Protein AF-A0A6J0H9T2-F1 (afdb_monomer_lite)

pLDDT: mean 87.53, std 18.27, range [29.52, 98.25]

Sequence (273 aa):
MREPTTSPKAWRNVDTSSTEEVRGLPDVVVPEEKSSETLRCVAERRQKRHGQAVTKMQQELDYIGKEMEASVSELQKFLQLKVVKSDEKSELLFEKIVSDTALEGFSFEGLEKLWNMIHQESLNRKKWIRTMDESLKKMERSRASKITNVLKKYTVKLEAISFFLAADIHKLINDEATNINQALLGNERATAKLLFNLMKSELEKEESHKLKWQERVKDWKLIQKNRVIQSFREFMASEEIQNPPAVKTEMENLIKEQTVLSERRLGVLQHVG

Secondary structure (DSSP, 8-state):
-------------------------------HHHHHHHHHHHHHHHHHHHHHHHHHHHHHHHHHHHHHHHHHHHHHHHHHHHHHHHHHHHHHHHHTTSSHHHHHT--HHHHHHHHHHHHHHHHHHHHHHHHHHHHHHHHHHHHHHHHHHHHHHHHHHHHTTTSS-HHHHHHHHHHHHHHHHHHHHHHHHHHHHHHHHHHHHHHHHHHHHHHHHHHHHHHHHHHHHHHHHHHHHHHHTSHHHHS-HHHHHHHHHHHHHHHHHHHHHHHHHHT--

Structure (mmCIF, N/CA/C/O backbone):
data_AF-A0A6J0H9T2-F1
#
_entry.id   AF-A0A6J0H9T2-F1
#
loop_
_atom_site.group_PDB
_atom_site.id
_atom_site.type_symbol
_atom_site.label_atom_id
_atom_site.label_alt_id
_atom_site.label_comp_id
_atom_site.label_asym_id
_atom_site.label_entity_id
_atom_site.label_seq_id
_atom_site.pdbx_PDB_ins_code
_atom_site.Cartn_x
_atom_site.Cartn_y
_atom_site.Cartn_z
_atom_site.occupancy
_atom_site.B_iso_or_equiv
_atom_site.auth_seq_id
_atom_site.auth_comp_id
_atom_site.auth_asym_id
_atom_site.auth_atom_id
_atom_site.pdbx_PDB_model_num
ATOM 1 N N . MET A 1 1 ? -9.197 -1.296 -61.268 1.00 42.34 1 MET A N 1
ATOM 2 C CA . MET A 1 1 ? -8.754 -0.868 -62.610 1.00 42.34 1 MET A CA 1
ATOM 3 C C . MET A 1 1 ? -8.785 0.650 -62.693 1.00 42.34 1 MET A C 1
ATOM 5 O O . MET A 1 1 ? -9.862 1.228 -62.717 1.00 42.34 1 MET A O 1
ATOM 9 N N . ARG A 1 2 ? -7.611 1.281 -62.687 1.00 38.62 2 ARG A N 1
ATOM 10 C CA . ARG A 1 2 ? -7.344 2.569 -63.336 1.00 38.62 2 ARG A CA 1
ATOM 11 C C . ARG A 1 2 ? -5.838 2.633 -63.558 1.00 38.62 2 ARG A C 1
ATOM 13 O O . ARG A 1 2 ? -5.067 2.494 -62.615 1.00 38.62 2 ARG A O 1
ATOM 20 N N . GLU A 1 3 ? -5.487 2.685 -64.829 1.00 39.22 3 GLU A N 1
ATOM 21 C CA . GLU A 1 3 ? -4.141 2.645 -65.385 1.00 39.22 3 GLU A CA 1
ATOM 22 C C . GLU A 1 3 ? -3.349 3.918 -65.043 1.00 39.22 3 GLU A C 1
ATOM 24 O O . GLU A 1 3 ? -3.951 4.987 -64.900 1.00 39.22 3 GLU A O 1
ATOM 29 N N . PRO A 1 4 ? -2.010 3.842 -64.953 1.00 41.91 4 PRO A N 1
ATOM 30 C CA . PRO A 1 4 ? -1.142 5.006 -64.983 1.00 41.91 4 PRO A CA 1
ATOM 31 C C . PRO A 1 4 ? -0.765 5.350 -66.431 1.00 41.91 4 PRO A C 1
ATOM 33 O O . PRO A 1 4 ? -0.164 4.554 -67.154 1.00 41.91 4 PRO A O 1
ATOM 36 N N . THR A 1 5 ? -1.101 6.569 -66.844 1.00 37.34 5 THR A N 1
ATOM 37 C CA . THR A 1 5 ? -0.757 7.141 -68.145 1.00 37.34 5 THR A CA 1
ATOM 38 C C . THR A 1 5 ? 0.754 7.328 -68.263 1.00 37.34 5 THR A C 1
ATOM 40 O O . THR A 1 5 ? 1.372 8.103 -67.536 1.00 37.34 5 THR A O 1
ATOM 43 N N . THR A 1 6 ? 1.345 6.601 -69.203 1.00 33.88 6 THR A N 1
ATOM 44 C CA . THR A 1 6 ? 2.699 6.809 -69.720 1.00 33.88 6 THR A CA 1
ATOM 45 C C . THR A 1 6 ? 2.667 7.843 -70.849 1.00 33.88 6 THR A C 1
ATOM 47 O O . THR A 1 6 ? 1.611 8.064 -71.443 1.00 33.88 6 THR A O 1
AT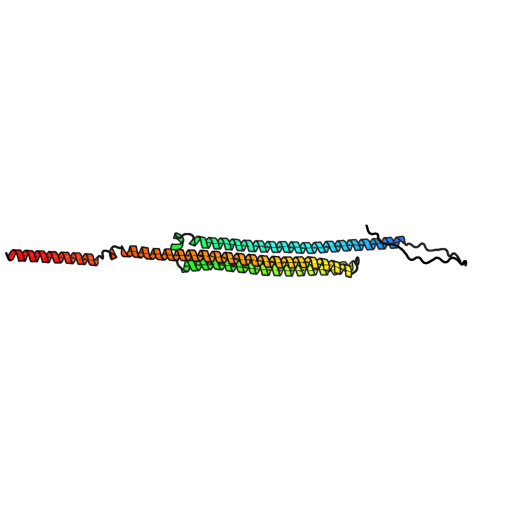OM 50 N N . SER A 1 7 ? 3.857 8.350 -71.205 1.00 36.25 7 SER A N 1
ATOM 51 C CA . SER A 1 7 ? 4.286 8.877 -72.523 1.00 36.25 7 SER A CA 1
ATOM 52 C C . SER A 1 7 ? 4.674 10.382 -72.560 1.00 36.25 7 SER A C 1
ATOM 54 O O . SER A 1 7 ? 4.395 11.118 -71.617 1.00 36.25 7 SER A O 1
ATOM 56 N N . PRO A 1 8 ? 5.449 10.837 -73.569 1.00 44.75 8 PRO A N 1
ATOM 57 C CA . PRO A 1 8 ? 6.921 10.823 -73.547 1.00 44.75 8 PRO A CA 1
ATOM 58 C C . PRO A 1 8 ? 7.517 12.166 -74.034 1.00 44.75 8 PRO A C 1
ATOM 60 O O . PRO A 1 8 ? 6.796 13.036 -74.518 1.00 44.75 8 PRO A O 1
ATOM 63 N N . LYS A 1 9 ? 8.845 12.344 -74.009 1.00 34.34 9 LYS A N 1
ATOM 64 C CA . LYS A 1 9 ? 9.481 13.361 -74.870 1.00 34.34 9 LYS A CA 1
ATOM 65 C C . LYS A 1 9 ? 10.835 12.900 -75.397 1.00 34.34 9 LYS A C 1
ATOM 67 O O . LYS A 1 9 ? 11.831 12.878 -74.687 1.00 34.34 9 LYS A O 1
ATOM 72 N N . ALA A 1 10 ? 10.805 12.545 -76.676 1.00 33.78 10 ALA A N 1
ATOM 73 C CA . ALA A 1 10 ? 11.938 12.336 -77.554 1.00 33.78 10 ALA A CA 1
ATOM 74 C C . ALA A 1 10 ? 12.293 13.650 -78.267 1.00 33.78 10 ALA A C 1
ATOM 76 O O . ALA A 1 10 ? 11.396 14.340 -78.747 1.00 33.78 10 ALA A O 1
ATOM 77 N N . TRP A 1 11 ? 13.587 13.942 -78.390 1.00 32.66 11 TRP A N 1
ATOM 78 C CA . TRP A 1 11 ? 14.176 14.797 -79.430 1.00 32.66 11 TRP A CA 1
ATOM 79 C C . TRP A 1 11 ? 15.497 14.116 -79.809 1.00 32.66 11 TRP A C 1
ATOM 81 O O . TRP A 1 11 ? 16.369 13.967 -78.965 1.00 32.66 11 TRP A O 1
ATOM 91 N N . ARG A 1 12 ? 15.508 13.356 -80.907 1.00 29.56 12 ARG A N 1
ATOM 92 C CA . ARG A 1 12 ? 15.805 13.765 -82.294 1.00 29.56 12 ARG A CA 1
ATOM 93 C C . ARG A 1 12 ? 17.310 13.682 -82.570 1.00 29.56 12 ARG A C 1
ATOM 95 O O . ARG A 1 12 ? 18.069 14.577 -82.225 1.00 29.56 12 ARG A O 1
ATOM 102 N N . ASN A 1 13 ? 17.667 12.599 -83.254 1.00 29.52 13 ASN A N 1
ATOM 103 C CA . ASN A 1 13 ? 18.914 12.425 -83.985 1.00 29.52 13 ASN A CA 1
ATOM 104 C C . ASN A 1 13 ? 18.981 13.429 -85.148 1.00 29.52 13 ASN A C 1
ATOM 106 O O . ASN A 1 13 ? 17.976 13.640 -85.835 1.00 29.52 13 ASN A O 1
ATOM 110 N N . VAL A 1 14 ? 20.163 13.994 -85.385 1.00 34.75 14 VAL A N 1
ATOM 111 C CA . VAL A 1 14 ? 20.579 14.539 -86.682 1.00 34.75 14 VAL A CA 1
ATOM 112 C C . VAL A 1 14 ? 21.935 13.923 -86.997 1.00 34.75 14 VAL A C 1
ATOM 114 O O . VAL A 1 14 ? 22.826 13.899 -86.151 1.00 34.75 14 VAL A O 1
ATOM 117 N N . ASP A 1 15 ? 22.010 13.375 -88.202 1.00 32.12 15 ASP A N 1
ATOM 118 C CA . ASP A 1 15 ? 23.088 12.566 -88.746 1.00 32.12 15 ASP A CA 1
ATOM 119 C C . ASP A 1 15 ? 24.252 13.403 -89.303 1.00 32.12 15 ASP A C 1
ATOM 121 O O . ASP A 1 15 ? 24.057 14.464 -89.894 1.00 32.12 15 ASP A O 1
ATOM 125 N N . THR A 1 16 ? 25.444 12.825 -89.139 1.00 35.34 16 THR A N 1
ATOM 126 C CA . THR A 1 16 ? 26.631 12.821 -90.017 1.00 35.34 16 THR A CA 1
ATOM 127 C C . THR A 1 16 ? 27.137 14.114 -90.676 1.00 35.34 16 THR A C 1
ATOM 129 O O . THR A 1 16 ? 26.593 14.582 -91.674 1.00 35.34 16 THR A O 1
ATOM 132 N N . SER A 1 17 ? 28.362 14.506 -90.308 1.00 31.58 17 SER A N 1
ATOM 133 C CA . SER A 1 17 ? 29.396 14.799 -91.310 1.00 31.58 17 SER A CA 1
ATOM 134 C C . SER A 1 17 ? 30.759 14.297 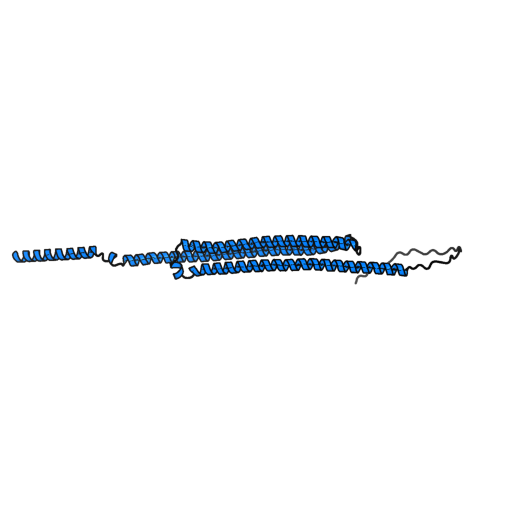-90.837 1.00 31.58 17 SER A C 1
ATOM 136 O O . SER A 1 17 ? 31.228 14.653 -89.758 1.00 31.58 17 SER A O 1
ATOM 138 N N . SER A 1 18 ? 31.355 13.451 -91.664 1.00 39.47 18 SER A N 1
ATOM 139 C CA . SER A 1 18 ? 32.644 12.791 -91.513 1.00 39.47 18 SER A CA 1
ATOM 140 C C . SER A 1 18 ? 33.821 13.767 -91.516 1.00 39.47 18 SER A C 1
ATOM 142 O O . SER A 1 18 ? 33.965 14.532 -92.464 1.00 39.47 18 SER A O 1
ATOM 144 N N . THR A 1 19 ? 34.722 13.626 -90.546 1.00 39.69 19 THR A N 1
ATOM 145 C CA . THR A 1 19 ? 36.154 13.921 -90.705 1.00 39.69 19 THR A CA 1
ATOM 146 C C . THR A 1 19 ? 36.948 12.933 -89.856 1.00 39.69 19 THR A C 1
ATOM 148 O O . THR A 1 19 ? 36.769 12.851 -88.643 1.00 39.69 19 THR A O 1
ATOM 151 N N . GLU A 1 20 ? 37.769 12.139 -90.540 1.00 42.50 20 GLU A N 1
ATOM 152 C CA . GLU A 1 20 ? 38.876 11.352 -90.000 1.00 42.50 20 GLU A CA 1
ATOM 153 C C . GLU A 1 20 ? 39.725 12.161 -89.018 1.00 42.50 20 GLU A C 1
ATOM 155 O O . GLU A 1 20 ? 40.211 13.222 -89.385 1.00 42.50 20 GLU A O 1
ATOM 160 N N . GLU A 1 21 ? 39.995 11.612 -87.830 1.00 41.12 21 GLU A N 1
ATOM 161 C CA . GLU A 1 21 ? 41.253 11.871 -87.125 1.00 41.12 21 GLU A CA 1
ATOM 162 C C . GLU A 1 21 ? 41.554 10.759 -86.096 1.00 41.12 21 GLU A C 1
ATOM 164 O O . GLU A 1 21 ? 40.916 10.617 -85.059 1.00 41.12 21 GLU A O 1
ATOM 169 N N . VAL A 1 22 ? 42.532 9.930 -86.475 1.00 42.06 22 VAL A N 1
ATOM 170 C CA . VAL A 1 22 ? 43.544 9.251 -85.647 1.00 42.06 22 VAL A CA 1
ATOM 171 C C . VAL A 1 22 ? 43.064 8.399 -84.457 1.00 42.06 22 VAL A C 1
ATOM 173 O O . VAL A 1 22 ? 42.832 8.863 -83.343 1.00 42.06 22 VAL A O 1
ATOM 176 N N . ARG A 1 23 ? 43.091 7.073 -84.665 1.00 48.91 23 ARG A N 1
ATOM 177 C CA . ARG A 1 23 ? 43.138 6.072 -83.588 1.00 48.91 23 ARG A CA 1
ATOM 178 C C . ARG A 1 23 ? 44.424 6.231 -82.770 1.00 48.91 23 ARG A C 1
ATOM 180 O O . ARG A 1 23 ? 45.482 5.766 -83.187 1.00 48.91 23 ARG A O 1
ATOM 187 N N . GLY A 1 24 ? 44.307 6.801 -81.577 1.00 50.19 24 GLY A N 1
ATOM 188 C CA . GLY A 1 24 ? 45.194 6.472 -80.464 1.00 50.19 24 GLY A CA 1
ATOM 189 C C . GLY A 1 24 ? 44.747 5.151 -79.833 1.00 50.19 24 GLY A C 1
ATOM 190 O O . GLY A 1 24 ? 43.572 4.982 -79.513 1.00 50.19 24 GLY A O 1
ATOM 191 N N . LEU A 1 25 ? 45.667 4.197 -79.694 1.00 53.59 25 LEU A N 1
ATOM 192 C CA . LEU A 1 25 ? 45.472 2.985 -78.892 1.00 53.59 25 LEU A CA 1
ATOM 193 C C . LEU A 1 25 ? 45.113 3.367 -77.442 1.00 53.59 25 LEU A C 1
ATOM 195 O O . LEU A 1 25 ? 45.796 4.222 -76.877 1.00 53.59 25 LEU A O 1
ATOM 199 N N . PRO A 1 26 ? 44.116 2.735 -76.796 1.00 46.34 26 PRO A N 1
ATOM 200 C CA . PRO A 1 26 ? 43.971 2.838 -75.353 1.00 46.34 26 PRO A CA 1
ATOM 201 C C . PRO A 1 26 ? 45.031 1.946 -74.697 1.00 46.34 26 PRO A C 1
ATOM 203 O O . PRO A 1 26 ? 44.815 0.756 -74.478 1.00 46.34 26 PRO A O 1
ATOM 206 N N . ASP A 1 27 ? 46.194 2.521 -74.409 1.00 49.19 27 ASP A N 1
ATOM 207 C CA . ASP A 1 27 ? 47.204 1.922 -73.538 1.00 49.19 27 ASP A CA 1
ATOM 208 C C . ASP A 1 27 ? 47.017 2.468 -72.119 1.00 49.19 27 ASP A C 1
ATOM 210 O O . ASP A 1 27 ? 47.638 3.452 -71.740 1.00 49.19 27 ASP A O 1
ATOM 214 N N . VAL A 1 28 ? 46.046 1.901 -71.397 1.00 51.47 28 VAL A N 1
ATOM 215 C CA . VAL A 1 28 ? 46.048 1.663 -69.942 1.00 51.47 28 VAL A CA 1
ATOM 216 C C . VAL A 1 28 ? 44.818 0.807 -69.639 1.00 51.47 28 VAL A C 1
ATOM 218 O O . VAL A 1 28 ? 43.671 1.238 -69.754 1.00 51.47 28 VAL A O 1
ATOM 221 N N . VAL A 1 29 ? 45.074 -0.430 -69.221 1.00 52.34 29 VAL A N 1
ATOM 222 C CA . VAL A 1 29 ? 44.090 -1.303 -68.580 1.00 52.34 29 VAL A CA 1
ATOM 223 C C . VAL A 1 29 ? 43.653 -0.633 -67.276 1.00 52.34 29 VAL A C 1
ATOM 225 O O . VAL A 1 29 ? 44.411 -0.585 -66.309 1.00 52.34 29 VAL A O 1
ATOM 228 N N . VAL A 1 30 ? 42.435 -0.095 -67.253 1.00 52.66 30 VAL A N 1
ATOM 229 C CA . VAL A 1 30 ? 41.789 0.420 -66.041 1.00 52.66 30 VAL A CA 1
ATOM 230 C C . VAL A 1 30 ? 41.506 -0.762 -65.102 1.00 52.66 30 VAL A C 1
ATOM 232 O O . VAL A 1 30 ? 40.767 -1.669 -65.486 1.00 52.66 30 VAL A O 1
ATOM 235 N N . PRO A 1 31 ? 42.029 -0.800 -63.861 1.00 50.91 31 PRO A N 1
ATOM 236 C CA . PRO A 1 31 ? 41.626 -1.804 -62.884 1.00 50.91 31 PRO A CA 1
ATOM 237 C C . PRO A 1 31 ? 40.341 -1.348 -62.170 1.00 50.91 31 PRO A C 1
ATOM 239 O O . PRO A 1 31 ? 40.353 -1.061 -60.975 1.00 50.91 31 PRO A O 1
ATOM 242 N N . GLU A 1 32 ? 39.225 -1.251 -62.894 1.00 53.72 32 GLU A N 1
ATOM 243 C CA . GLU A 1 32 ? 37.941 -0.767 -62.350 1.00 53.72 32 GLU A CA 1
ATOM 244 C C . GLU A 1 32 ? 37.274 -1.786 -61.402 1.00 53.72 32 GLU A C 1
ATOM 246 O O . GLU A 1 32 ? 36.598 -1.416 -60.443 1.00 53.72 32 GLU A O 1
ATOM 251 N N . GLU A 1 33 ? 37.536 -3.085 -61.579 1.00 56.53 33 GLU A N 1
ATOM 252 C CA . GLU A 1 33 ? 36.957 -4.133 -60.722 1.00 56.53 33 GLU A CA 1
ATOM 253 C C . GLU A 1 33 ? 37.541 -4.149 -59.299 1.00 56.53 33 GLU A C 1
ATOM 255 O O . GLU A 1 33 ? 36.824 -4.409 -58.331 1.00 56.53 33 GLU A O 1
ATOM 260 N N . LYS A 1 34 ? 38.830 -3.824 -59.125 1.00 58.34 34 LYS A N 1
ATOM 261 C CA . LYS A 1 34 ? 39.487 -3.866 -57.802 1.00 58.34 34 LYS A CA 1
ATOM 262 C C . LYS A 1 34 ? 39.057 -2.707 -56.894 1.00 58.34 34 LYS A C 1
ATOM 264 O O . LYS A 1 34 ? 38.996 -2.875 -55.674 1.00 58.34 34 LYS A O 1
ATOM 269 N N . SER A 1 35 ? 38.748 -1.537 -57.457 1.00 61.34 35 SER A N 1
ATOM 270 C CA . SER A 1 35 ? 38.229 -0.391 -56.695 1.00 61.34 35 SER A CA 1
ATOM 271 C C . SER A 1 35 ? 36.769 -0.609 -56.277 1.00 61.34 35 SER A C 1
ATOM 273 O O . SER A 1 35 ? 36.414 -0.344 -55.131 1.00 61.34 35 SER A O 1
ATOM 275 N N . SER A 1 36 ? 35.946 -1.188 -57.154 1.00 72.06 36 SER A N 1
ATOM 276 C CA . SER A 1 36 ? 34.563 -1.570 -56.840 1.00 72.06 36 SER A CA 1
ATOM 277 C C . SER A 1 36 ? 34.488 -2.630 -55.728 1.00 72.06 36 SER A C 1
ATOM 279 O O . SER A 1 36 ? 33.752 -2.465 -54.751 1.00 72.06 36 SER A O 1
ATOM 281 N N . GLU A 1 37 ? 35.328 -3.669 -55.795 1.00 76.88 37 GLU A N 1
ATOM 282 C CA . GLU A 1 37 ? 35.375 -4.736 -54.784 1.00 76.88 37 GLU A CA 1
ATOM 283 C C . GLU A 1 37 ? 35.825 -4.228 -53.403 1.00 76.88 37 GLU A C 1
ATOM 285 O O . GLU A 1 37 ? 35.267 -4.594 -52.365 1.00 76.88 37 GLU A O 1
ATOM 290 N N . THR A 1 38 ? 36.815 -3.333 -53.372 1.00 79.06 38 THR A N 1
ATOM 291 C CA . THR A 1 38 ? 37.307 -2.736 -52.121 1.00 79.06 38 THR A CA 1
ATOM 292 C C . THR A 1 38 ? 36.293 -1.775 -51.501 1.00 79.06 38 THR A C 1
ATOM 294 O O . THR A 1 38 ? 36.098 -1.814 -50.282 1.00 79.06 38 THR A O 1
ATOM 297 N N . LEU A 1 39 ? 35.590 -0.970 -52.307 1.00 80.94 39 LEU A N 1
ATOM 298 C CA . LEU A 1 39 ? 34.495 -0.111 -51.840 1.00 80.94 39 LEU A CA 1
ATOM 299 C C . LEU A 1 39 ? 33.333 -0.931 -51.268 1.00 80.94 39 LEU A C 1
ATOM 301 O O . LEU A 1 39 ? 32.836 -0.607 -50.184 1.00 80.94 39 LEU A O 1
ATOM 305 N N . ARG A 1 40 ? 32.959 -2.031 -51.932 1.00 83.38 40 ARG A N 1
ATOM 306 C CA . ARG A 1 40 ? 31.947 -2.975 -51.440 1.00 83.38 40 ARG A CA 1
ATOM 307 C C . ARG A 1 40 ? 32.346 -3.567 -50.088 1.00 83.38 40 ARG A C 1
ATOM 309 O O . ARG A 1 40 ? 31.594 -3.462 -49.120 1.00 83.38 40 ARG A O 1
ATOM 316 N N . CYS A 1 41 ? 33.574 -4.071 -49.980 1.00 85.19 41 CYS A N 1
ATOM 317 C CA . CYS A 1 41 ? 34.129 -4.598 -48.733 1.00 85.19 41 CYS A CA 1
ATOM 318 C C . CYS A 1 41 ? 34.128 -3.563 -47.587 1.00 85.19 41 CYS A C 1
ATOM 320 O O . CYS A 1 41 ? 33.887 -3.908 -46.426 1.00 85.19 41 CYS A O 1
ATOM 322 N N . VAL A 1 42 ? 34.403 -2.283 -47.869 1.00 85.81 42 VAL A N 1
ATOM 323 C CA . VAL A 1 42 ? 34.353 -1.208 -46.860 1.00 85.81 42 VAL A CA 1
ATOM 324 C C . VAL A 1 42 ? 32.915 -0.924 -46.421 1.00 85.81 42 VAL A C 1
ATOM 326 O O . VAL A 1 42 ? 32.672 -0.785 -45.217 1.00 85.81 42 VAL A O 1
ATOM 329 N N . ALA A 1 43 ? 31.964 -0.875 -47.357 1.00 88.00 43 ALA A N 1
ATOM 330 C CA . ALA A 1 43 ? 30.548 -0.672 -47.061 1.00 88.00 43 ALA A CA 1
ATOM 331 C C . ALA A 1 43 ? 29.983 -1.801 -46.180 1.00 88.00 43 ALA A C 1
ATOM 333 O O . ALA A 1 43 ? 29.378 -1.525 -45.143 1.00 88.00 43 ALA A O 1
ATOM 334 N N . GLU A 1 44 ? 30.280 -3.059 -46.509 1.00 92.06 44 GLU A N 1
ATOM 335 C CA . GLU A 1 44 ? 29.870 -4.233 -45.726 1.00 92.06 44 GLU A CA 1
ATOM 336 C C . GLU A 1 44 ? 30.447 -4.215 -44.303 1.00 92.06 44 GLU A C 1
ATOM 338 O O . GLU A 1 44 ? 29.747 -4.478 -43.319 1.00 92.06 44 GLU A O 1
ATOM 343 N N . ARG A 1 45 ? 31.726 -3.842 -44.150 1.00 91.69 45 ARG A N 1
ATOM 344 C CA . ARG A 1 45 ? 32.351 -3.696 -42.825 1.00 91.69 45 ARG A CA 1
ATOM 345 C C . ARG A 1 45 ? 31.676 -2.603 -41.996 1.00 91.69 45 ARG A C 1
ATOM 347 O O . ARG A 1 45 ? 31.468 -2.803 -40.796 1.00 91.69 45 ARG A O 1
ATOM 354 N N . ARG A 1 46 ? 31.333 -1.458 -42.602 1.00 92.44 46 ARG A N 1
ATOM 355 C CA . ARG A 1 46 ? 30.610 -0.366 -41.924 1.00 92.44 46 ARG A CA 1
ATOM 356 C C . ARG A 1 46 ? 29.199 -0.794 -41.530 1.00 92.44 46 ARG A C 1
ATOM 358 O O . ARG A 1 46 ? 28.825 -0.588 -40.379 1.00 92.44 46 ARG A O 1
ATOM 365 N N . GLN A 1 47 ? 28.477 -1.470 -42.420 1.00 94.31 47 GLN A N 1
ATOM 366 C CA . GLN A 1 47 ? 27.152 -2.026 -42.144 1.00 94.31 47 GLN A CA 1
ATOM 367 C C . GLN A 1 47 ? 27.184 -2.997 -40.960 1.00 94.31 47 GLN A C 1
ATOM 369 O O . GLN A 1 47 ? 26.406 -2.863 -40.016 1.00 94.31 47 GLN A O 1
ATOM 374 N N . LYS A 1 48 ? 28.132 -3.943 -40.958 1.00 95.31 48 LYS A N 1
ATOM 375 C CA . LYS A 1 48 ? 28.298 -4.910 -39.865 1.00 95.31 48 LYS A CA 1
ATOM 376 C C . LYS A 1 48 ? 28.602 -4.217 -38.538 1.00 95.31 48 LYS A C 1
ATOM 378 O O . LYS A 1 48 ? 27.996 -4.547 -37.521 1.00 95.31 48 LYS A O 1
ATOM 383 N N . ARG A 1 49 ? 29.516 -3.239 -38.535 1.00 95.75 49 ARG A N 1
ATOM 384 C CA . ARG A 1 49 ? 29.840 -2.447 -37.335 1.00 95.75 49 ARG A CA 1
ATOM 385 C C . ARG A 1 49 ? 28.637 -1.654 -36.833 1.00 95.75 49 ARG A C 1
ATOM 387 O O . ARG A 1 49 ? 28.431 -1.598 -35.623 1.00 95.75 49 ARG A O 1
ATOM 394 N N . HIS A 1 50 ? 27.860 -1.067 -37.742 1.00 96.44 50 HIS A N 1
ATOM 395 C CA . HIS A 1 50 ? 26.635 -0.344 -37.417 1.00 96.44 50 HIS A CA 1
ATOM 396 C C . HIS A 1 50 ? 25.618 -1.276 -36.752 1.00 96.44 50 HIS A C 1
ATOM 398 O O . HIS A 1 50 ? 25.196 -1.011 -35.630 1.00 96.44 50 HIS A O 1
ATOM 404 N N . GLY A 1 51 ? 25.305 -2.413 -37.383 1.00 96.00 51 GLY A N 1
ATOM 405 C CA . GLY A 1 51 ? 24.399 -3.417 -36.819 1.00 96.00 51 GLY A CA 1
ATOM 406 C C . GLY A 1 51 ? 24.843 -3.882 -35.430 1.00 96.00 51 GLY A C 1
ATOM 407 O O . GLY A 1 51 ? 24.059 -3.858 -34.489 1.00 96.00 51 GLY A O 1
ATOM 408 N N . GLN A 1 52 ? 26.132 -4.187 -35.257 1.00 97.19 52 GLN A N 1
ATOM 409 C CA . GLN A 1 52 ? 26.689 -4.552 -33.952 1.00 97.19 52 GLN A CA 1
ATOM 410 C C . GLN A 1 52 ? 26.568 -3.437 -32.904 1.00 97.19 52 GLN A C 1
ATOM 412 O O . GLN A 1 52 ? 26.363 -3.728 -31.726 1.00 97.19 52 GLN A O 1
ATOM 417 N N . ALA A 1 53 ? 26.737 -2.170 -33.290 1.00 97.38 53 ALA A N 1
ATOM 418 C CA . ALA A 1 53 ? 26.588 -1.044 -32.374 1.00 97.3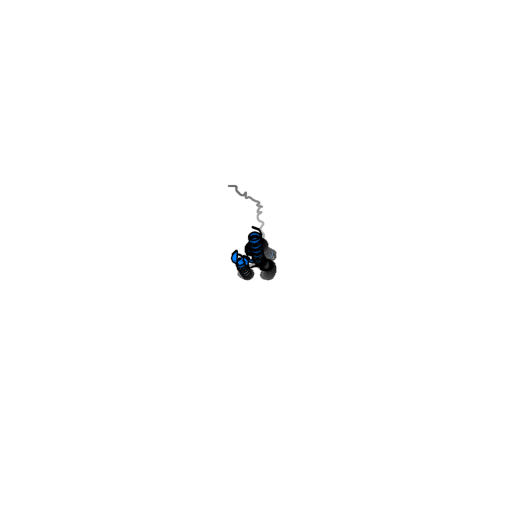8 53 ALA A CA 1
ATOM 419 C C . ALA A 1 53 ? 25.128 -0.873 -31.932 1.00 97.38 53 ALA A C 1
ATOM 421 O O . ALA A 1 53 ? 24.897 -0.710 -30.737 1.00 97.38 53 ALA A O 1
ATOM 422 N N . VAL A 1 54 ? 24.168 -0.998 -32.853 1.00 96.69 54 VAL A N 1
ATOM 423 C CA . VAL A 1 54 ? 22.730 -0.966 -32.540 1.00 96.69 54 VAL A CA 1
ATOM 424 C C . VAL A 1 54 ? 22.342 -2.124 -31.618 1.00 96.69 54 VAL A C 1
ATOM 426 O O . VAL A 1 54 ? 21.713 -1.896 -30.591 1.00 96.69 54 VAL A O 1
ATOM 429 N N . THR A 1 55 ? 22.785 -3.354 -31.901 1.00 97.75 55 THR A N 1
ATOM 430 C CA . THR A 1 55 ? 22.508 -4.502 -31.020 1.00 97.75 55 THR A CA 1
ATOM 431 C C . THR A 1 55 ? 23.055 -4.282 -29.609 1.00 97.75 55 THR A C 1
ATOM 433 O O . THR A 1 55 ? 22.374 -4.580 -28.633 1.00 97.75 55 THR A O 1
ATOM 436 N N . LYS A 1 56 ? 24.266 -3.729 -29.477 1.00 98.12 56 LYS A N 1
ATOM 437 C CA . LYS A 1 56 ? 24.849 -3.429 -28.161 1.00 98.12 56 LYS A CA 1
ATOM 438 C C . LYS A 1 56 ? 24.108 -2.310 -27.427 1.00 98.12 56 LYS A C 1
ATOM 440 O O . LYS A 1 56 ? 23.975 -2.387 -26.211 1.00 98.12 56 LYS A O 1
ATOM 445 N N . MET A 1 57 ? 23.617 -1.298 -28.147 1.00 97.75 57 MET A N 1
ATOM 446 C CA . MET A 1 57 ? 22.754 -0.263 -27.573 1.00 97.75 57 MET A CA 1
ATOM 447 C C . MET A 1 57 ? 21.498 -0.892 -26.973 1.00 97.75 57 MET A C 1
ATOM 449 O O . MET A 1 57 ? 21.217 -0.665 -25.800 1.00 97.75 57 MET A O 1
ATOM 453 N N . GLN A 1 58 ? 20.807 -1.737 -27.744 1.00 97.50 58 GLN A N 1
ATOM 454 C CA . GLN A 1 58 ? 19.601 -2.416 -27.276 1.00 97.50 58 GLN A CA 1
ATOM 455 C C . GLN A 1 58 ? 19.881 -3.283 -26.045 1.00 97.50 58 GLN A C 1
ATOM 457 O O . GLN A 1 58 ? 19.156 -3.205 -25.065 1.00 97.50 58 GLN A O 1
ATOM 462 N N . GLN A 1 59 ? 20.982 -4.037 -26.043 1.00 98.06 59 GLN A N 1
ATOM 463 C CA . GLN A 1 59 ? 21.381 -4.850 -24.889 1.00 98.06 59 GLN A CA 1
ATOM 464 C C . GLN A 1 59 ? 21.621 -4.017 -23.620 1.00 98.06 59 GLN A C 1
ATOM 466 O O . GLN A 1 59 ? 21.244 -4.444 -22.529 1.00 98.06 59 GLN A O 1
ATOM 471 N N . GLU A 1 60 ? 22.248 -2.841 -23.738 1.00 98.25 60 GLU A N 1
ATOM 472 C CA . GLU A 1 60 ? 22.441 -1.934 -22.598 1.00 98.25 60 GLU A CA 1
ATOM 473 C C . GLU A 1 60 ? 21.104 -1.358 -22.099 1.00 98.25 60 GLU A C 1
ATOM 475 O O . GLU A 1 60 ? 20.899 -1.263 -20.888 1.00 98.25 60 GLU A O 1
ATOM 480 N N . LEU A 1 61 ? 20.174 -1.025 -23.001 1.00 97.44 61 LEU A N 1
ATOM 481 C CA . LEU A 1 61 ? 18.824 -0.573 -22.639 1.00 97.44 61 LEU A CA 1
ATOM 482 C C . LEU A 1 61 ? 18.014 -1.684 -21.953 1.00 97.44 61 LEU A C 1
ATOM 484 O O . LEU A 1 61 ? 17.416 -1.446 -20.903 1.00 97.44 61 LEU A O 1
ATOM 488 N N . ASP A 1 62 ? 18.059 -2.906 -22.483 1.00 97.12 62 ASP A N 1
ATOM 489 C CA . ASP A 1 62 ? 17.394 -4.077 -21.907 1.00 97.12 62 ASP A CA 1
ATOM 490 C C . ASP A 1 62 ? 17.936 -4.392 -20.506 1.00 97.12 62 ASP A C 1
ATOM 492 O O . ASP A 1 62 ? 17.181 -4.749 -19.600 1.00 97.12 62 ASP A O 1
ATOM 496 N N . TYR A 1 63 ? 19.249 -4.240 -20.303 1.00 98.06 63 TYR A N 1
ATOM 497 C CA . TYR A 1 63 ? 19.869 -4.404 -18.991 1.00 98.06 63 TYR A CA 1
ATOM 498 C C . TYR A 1 63 ? 19.340 -3.378 -17.981 1.00 98.06 63 TYR A C 1
ATOM 500 O O . TYR A 1 63 ? 18.972 -3.756 -16.869 1.00 98.06 63 TYR A O 1
ATOM 508 N N . ILE A 1 64 ? 19.234 -2.102 -18.374 1.00 97.25 64 ILE A N 1
ATOM 509 C CA . ILE A 1 64 ? 18.632 -1.053 -17.533 1.00 97.25 64 ILE A CA 1
ATOM 510 C C . ILE A 1 64 ? 17.174 -1.402 -17.195 1.00 97.25 64 ILE A C 1
ATOM 512 O O . ILE A 1 64 ? 16.747 -1.210 -16.056 1.00 97.25 64 ILE A O 1
ATOM 516 N N . GLY A 1 65 ? 16.416 -1.926 -18.164 1.00 95.50 65 GLY A N 1
ATOM 517 C CA . GLY A 1 65 ? 15.045 -2.396 -17.953 1.00 95.50 65 GLY A CA 1
ATOM 518 C C . GLY A 1 65 ? 14.962 -3.480 -16.875 1.00 95.50 65 GLY A C 1
ATOM 519 O O . GLY A 1 65 ? 14.237 -3.319 -15.896 1.00 95.50 65 GLY A O 1
ATOM 520 N N . LYS A 1 66 ? 15.777 -4.533 -16.995 1.00 96.62 66 LYS A N 1
ATOM 521 C CA . LYS A 1 66 ? 15.822 -5.645 -16.028 1.00 96.62 66 LYS A CA 1
ATOM 522 C C . LYS A 1 66 ? 16.260 -5.205 -14.631 1.00 96.62 66 LYS A C 1
ATOM 524 O O . LYS A 1 66 ? 15.690 -5.651 -13.638 1.00 96.62 66 LYS A O 1
ATOM 529 N N . GLU A 1 67 ? 17.257 -4.324 -14.542 1.00 96.25 67 GLU A N 1
ATOM 530 C CA . GLU A 1 67 ? 17.700 -3.742 -13.268 1.00 96.25 67 GLU A CA 1
ATOM 531 C C . GLU A 1 67 ? 16.554 -2.970 -12.589 1.00 96.25 67 GLU A C 1
ATOM 533 O O . GLU A 1 67 ? 16.323 -3.112 -11.383 1.00 96.25 67 GLU A O 1
ATOM 538 N N . MET A 1 68 ? 15.796 -2.187 -13.366 1.00 94.00 68 MET A N 1
ATOM 539 C CA . MET A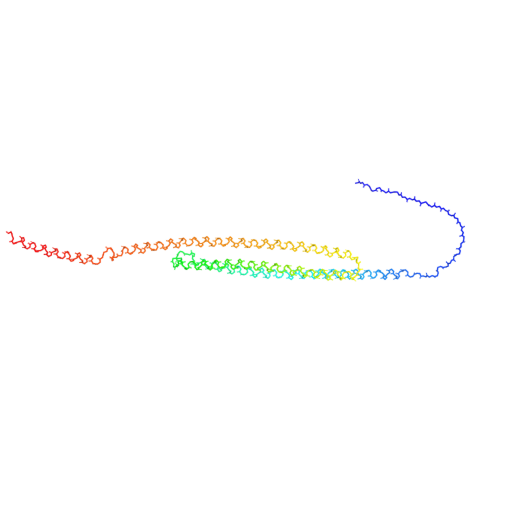 1 68 ? 14.640 -1.450 -12.860 1.00 94.00 68 MET A CA 1
ATOM 540 C C . MET A 1 68 ? 13.539 -2.394 -12.367 1.00 94.00 68 MET A C 1
ATOM 542 O O . MET A 1 68 ? 13.033 -2.211 -11.262 1.00 94.00 68 MET A O 1
ATOM 546 N N . GLU A 1 69 ? 13.179 -3.410 -13.151 1.00 94.94 69 GLU A N 1
ATOM 547 C CA . GLU A 1 69 ? 12.153 -4.394 -12.783 1.00 94.94 69 GLU A CA 1
ATOM 548 C C . GLU A 1 69 ? 12.501 -5.129 -11.485 1.00 94.94 69 GLU A C 1
ATOM 550 O O . GLU A 1 69 ? 11.641 -5.287 -10.612 1.00 94.94 69 GLU A O 1
ATOM 555 N N . ALA A 1 70 ? 13.766 -5.523 -11.318 1.00 96.38 70 ALA A N 1
ATOM 556 C CA . ALA A 1 70 ? 14.251 -6.133 -10.085 1.00 96.38 70 ALA A CA 1
ATOM 557 C C . ALA A 1 70 ? 14.102 -5.179 -8.886 1.00 96.38 70 ALA A C 1
ATOM 559 O O . ALA A 1 70 ? 13.549 -5.570 -7.856 1.00 96.38 70 ALA A O 1
ATOM 560 N N . SER A 1 71 ? 14.510 -3.917 -9.049 1.00 94.44 71 SER A N 1
ATOM 561 C CA . SER A 1 71 ? 14.432 -2.890 -7.997 1.00 94.44 71 SER A CA 1
ATOM 562 C C . SER A 1 71 ? 12.984 -2.589 -7.583 1.00 94.44 71 SER A C 1
ATOM 564 O O . SER A 1 71 ? 12.662 -2.512 -6.396 1.00 94.44 71 SER A O 1
ATOM 566 N N . VAL A 1 72 ? 12.077 -2.462 -8.558 1.00 95.06 72 VAL A N 1
ATOM 567 C CA . VAL A 1 72 ? 10.637 -2.261 -8.315 1.00 95.06 72 VAL A CA 1
ATOM 568 C C . VAL A 1 72 ? 10.035 -3.471 -7.603 1.00 95.06 72 VAL A C 1
ATOM 570 O O . VAL A 1 72 ? 9.289 -3.308 -6.637 1.00 95.06 72 VAL A O 1
ATOM 573 N N . SER A 1 73 ? 10.393 -4.682 -8.036 1.00 95.81 73 SER A N 1
ATOM 574 C CA . SER A 1 73 ? 9.915 -5.928 -7.428 1.00 95.81 73 SER A CA 1
ATOM 575 C C . SER A 1 73 ? 10.349 -6.060 -5.969 1.00 95.81 73 SER A C 1
ATOM 577 O O . SER A 1 73 ? 9.572 -6.513 -5.127 1.00 95.81 73 SER A O 1
ATOM 579 N N . GLU A 1 74 ? 11.579 -5.664 -5.645 1.00 96.38 74 GLU A N 1
ATOM 580 C CA . GLU A 1 74 ? 12.084 -5.662 -4.273 1.00 96.38 74 GLU A CA 1
ATOM 581 C C . GLU A 1 74 ? 11.311 -4.676 -3.386 1.00 96.38 74 GLU A C 1
ATOM 583 O O . GLU A 1 74 ? 10.828 -5.056 -2.315 1.00 96.38 74 GLU A O 1
ATOM 588 N N . LEU A 1 75 ? 11.104 -3.441 -3.857 1.00 95.44 75 LEU A N 1
ATOM 589 C CA . LEU A 1 75 ? 10.313 -2.441 -3.133 1.00 95.44 75 LEU A CA 1
ATOM 590 C C . LEU A 1 75 ? 8.868 -2.888 -2.912 1.00 95.44 75 LEU A C 1
ATOM 592 O O . LEU A 1 75 ? 8.322 -2.692 -1.825 1.00 95.44 75 LEU A O 1
ATOM 596 N N . GLN A 1 76 ? 8.255 -3.512 -3.918 1.00 95.38 76 GLN A N 1
ATOM 597 C CA . GLN A 1 76 ? 6.909 -4.059 -3.800 1.00 95.38 76 GLN A CA 1
ATOM 598 C C . GLN A 1 76 ? 6.843 -5.127 -2.704 1.00 95.38 76 GLN A C 1
ATOM 600 O O . GLN A 1 76 ? 5.986 -5.041 -1.825 1.00 95.38 76 GLN A O 1
ATOM 605 N N . LYS A 1 77 ? 7.758 -6.105 -2.719 1.00 96.75 77 LYS A N 1
ATOM 606 C CA . LYS A 1 77 ? 7.821 -7.161 -1.695 1.00 96.75 77 LYS A CA 1
ATOM 607 C C . LYS A 1 77 ? 8.016 -6.574 -0.299 1.00 96.75 77 LYS A C 1
ATOM 609 O O . LYS A 1 77 ? 7.358 -7.002 0.648 1.00 96.75 77 LYS A O 1
ATOM 614 N N . PHE A 1 78 ? 8.886 -5.574 -0.173 1.00 95.31 78 PHE A N 1
ATOM 615 C CA . PHE A 1 78 ? 9.125 -4.892 1.093 1.00 95.31 78 PHE A CA 1
ATOM 616 C C . PHE A 1 78 ? 7.862 -4.201 1.623 1.00 95.31 78 PHE A C 1
ATOM 618 O O . PHE A 1 78 ? 7.515 -4.388 2.792 1.00 95.31 78 PHE A O 1
ATOM 625 N N . LEU A 1 79 ? 7.153 -3.437 0.781 1.00 95.56 79 LEU A N 1
ATOM 626 C CA . LEU A 1 79 ? 5.918 -2.771 1.197 1.00 95.56 79 LEU A CA 1
ATOM 627 C C . LEU A 1 79 ? 4.844 -3.792 1.581 1.00 95.56 79 LEU A C 1
ATOM 629 O O . LEU A 1 79 ? 4.243 -3.658 2.644 1.00 95.56 79 LEU A O 1
ATOM 633 N N . GLN A 1 80 ? 4.633 -4.819 0.755 1.00 96.44 80 GLN A N 1
ATOM 634 C CA . GLN A 1 80 ? 3.656 -5.874 1.029 1.00 96.44 80 GLN A CA 1
ATOM 635 C C . GLN A 1 80 ? 3.910 -6.526 2.390 1.00 96.44 80 GLN A C 1
ATOM 637 O O . GLN A 1 80 ? 3.001 -6.611 3.209 1.00 96.44 80 GLN A O 1
ATOM 642 N N . LEU A 1 81 ? 5.161 -6.897 2.679 1.00 97.31 81 LEU A N 1
ATOM 643 C CA . LEU A 1 81 ? 5.535 -7.482 3.966 1.00 97.31 81 LEU A CA 1
ATOM 644 C C . LEU A 1 81 ? 5.233 -6.546 5.145 1.00 97.31 81 LEU A C 1
ATOM 646 O O . LEU A 1 81 ? 4.783 -6.997 6.198 1.00 97.31 81 LEU A O 1
ATOM 650 N N . LYS A 1 82 ? 5.507 -5.246 4.998 1.00 96.75 82 LYS A N 1
ATOM 651 C CA . LYS A 1 82 ? 5.240 -4.247 6.042 1.00 96.75 82 LYS A CA 1
ATOM 652 C C . LYS A 1 82 ? 3.743 -4.065 6.287 1.00 96.75 82 LYS A C 1
ATOM 654 O O . LYS A 1 82 ? 3.335 -4.016 7.445 1.00 96.75 82 LYS A O 1
ATOM 659 N N . VAL A 1 83 ? 2.952 -3.990 5.218 1.00 95.50 83 VAL A N 1
ATOM 660 C CA . VAL A 1 83 ? 1.493 -3.846 5.292 1.00 95.50 83 VAL A CA 1
ATOM 661 C C . VAL A 1 83 ? 0.869 -5.075 5.944 1.00 95.50 83 VAL A C 1
ATOM 663 O O . VAL A 1 83 ? 0.183 -4.912 6.944 1.00 95.50 83 VAL A O 1
ATOM 666 N N . VAL A 1 84 ? 1.200 -6.289 5.488 1.00 96.44 84 VAL A N 1
ATOM 667 C CA . VAL A 1 84 ? 0.674 -7.542 6.066 1.00 96.44 84 VAL A CA 1
ATOM 668 C C . VAL A 1 84 ? 0.969 -7.635 7.564 1.00 96.44 84 VAL A C 1
ATOM 670 O O . VAL A 1 84 ? 0.062 -7.848 8.357 1.00 96.44 84 VAL A O 1
ATOM 673 N N . LYS A 1 85 ? 2.208 -7.362 7.989 1.00 97.31 85 LYS A N 1
ATOM 674 C CA . LYS A 1 85 ? 2.562 -7.378 9.420 1.00 97.31 85 LYS A CA 1
ATOM 675 C C . LYS A 1 85 ? 1.800 -6.340 10.246 1.00 97.31 85 LYS A C 1
ATOM 677 O O . LYS A 1 85 ? 1.485 -6.570 11.410 1.00 97.31 85 LYS A O 1
ATOM 682 N N . SER A 1 86 ? 1.562 -5.163 9.674 1.00 97.00 86 SER A N 1
ATOM 683 C CA . SER A 1 86 ? 0.796 -4.099 10.330 1.00 97.00 86 SER A CA 1
ATOM 684 C C . SER A 1 86 ? -0.692 -4.449 10.423 1.00 97.00 86 SER A C 1
ATOM 686 O O . SER A 1 86 ? -1.354 -4.108 11.406 1.00 97.00 86 SER A O 1
ATOM 688 N N . ASP A 1 87 ? -1.203 -5.168 9.427 1.00 95.75 87 ASP A N 1
ATOM 689 C CA . ASP A 1 87 ? -2.569 -5.675 9.383 1.00 95.75 87 ASP A CA 1
ATOM 690 C C . ASP A 1 87 ? -2.791 -6.754 10.440 1.00 95.75 87 ASP A C 1
ATOM 692 O O . ASP A 1 87 ? -3.650 -6.571 11.300 1.00 95.75 87 ASP A O 1
ATOM 696 N N . GLU A 1 88 ? -1.935 -7.777 10.475 1.00 97.12 88 GLU A N 1
ATOM 697 C CA . GLU A 1 88 ? -1.926 -8.817 11.514 1.00 97.12 88 GLU A CA 1
ATOM 698 C C . GLU A 1 88 ? -1.872 -8.192 12.916 1.00 97.12 88 GLU A C 1
ATOM 700 O O . GLU A 1 88 ? -2.632 -8.546 13.815 1.00 97.12 88 GLU A O 1
ATOM 705 N N . LYS A 1 89 ? -1.009 -7.188 13.113 1.00 97.38 89 LYS A N 1
ATOM 706 C CA . LYS A 1 89 ? -0.920 -6.479 14.393 1.00 97.38 89 LYS A CA 1
ATOM 707 C C . LYS A 1 89 ? -2.209 -5.730 14.737 1.00 97.38 89 LYS A C 1
ATOM 709 O O . LYS A 1 89 ? -2.596 -5.704 15.904 1.00 97.38 89 LYS A O 1
ATOM 714 N N . SER A 1 90 ? -2.856 -5.103 13.756 1.00 95.94 90 SER A N 1
ATOM 715 C CA . SER A 1 90 ? -4.131 -4.406 13.962 1.00 95.94 90 SER A CA 1
ATOM 716 C C . SER A 1 90 ? -5.236 -5.395 14.348 1.00 95.94 90 SER A C 1
ATOM 718 O O . SER A 1 90 ? -6.015 -5.117 15.258 1.00 95.94 90 SER A O 1
ATOM 720 N N . GLU A 1 91 ? -5.269 -6.566 13.712 1.00 96.00 91 GLU A N 1
ATOM 721 C CA . GLU A 1 91 ? -6.208 -7.651 14.014 1.00 96.00 91 GLU A CA 1
ATOM 722 C C . GLU A 1 91 ? -6.012 -8.190 15.434 1.00 96.00 91 GLU A C 1
ATOM 724 O O . GLU A 1 91 ? -6.961 -8.172 16.218 1.00 96.00 91 GLU A O 1
ATOM 729 N N . LEU A 1 92 ? -4.774 -8.518 15.819 1.00 96.69 92 LEU A N 1
ATOM 730 C CA . LEU A 1 92 ? -4.429 -8.955 17.179 1.00 96.69 92 LEU A CA 1
ATOM 731 C C . LEU A 1 92 ? -4.801 -7.918 18.252 1.00 96.69 92 LEU A C 1
ATOM 733 O O . LEU A 1 92 ? -5.106 -8.265 19.394 1.00 96.69 92 LEU A O 1
ATOM 737 N N . LEU A 1 93 ? -4.749 -6.622 17.925 1.00 96.44 93 LEU A N 1
ATOM 738 C CA . LEU A 1 93 ? -5.211 -5.575 18.837 1.00 96.44 93 LEU A CA 1
ATOM 739 C C . LEU A 1 93 ? -6.732 -5.591 18.974 1.00 96.44 93 LEU A C 1
ATOM 741 O O . LEU A 1 93 ? -7.231 -5.480 20.092 1.00 96.44 93 LEU A O 1
ATOM 745 N N . PHE A 1 94 ? -7.465 -5.765 17.876 1.00 95.44 94 PHE A N 1
ATOM 746 C CA . PHE A 1 94 ? -8.919 -5.878 17.927 1.00 95.44 94 PHE A CA 1
ATOM 747 C C . PHE A 1 94 ? -9.392 -7.128 18.668 1.00 95.44 94 PHE A C 1
ATOM 749 O O . PHE A 1 94 ? -10.366 -7.029 19.408 1.00 95.44 94 PHE A O 1
ATOM 756 N N . GLU A 1 95 ? -8.712 -8.267 18.528 1.00 95.75 95 GLU A N 1
ATOM 757 C CA . GLU A 1 95 ? -9.062 -9.522 19.213 1.00 95.75 95 GLU A CA 1
ATOM 758 C C . GLU A 1 95 ? -9.205 -9.359 20.732 1.00 95.75 95 GLU A C 1
ATOM 760 O O . GLU A 1 95 ? -10.089 -9.960 21.340 1.00 95.75 95 GLU A O 1
ATOM 765 N N . LYS A 1 96 ? -8.419 -8.463 21.342 1.00 94.81 96 LYS A N 1
ATOM 766 C CA . LYS A 1 96 ? -8.470 -8.179 22.786 1.00 94.81 96 LYS A CA 1
ATOM 767 C C . LYS A 1 96 ? -9.803 -7.602 23.264 1.00 94.81 96 LYS A C 1
ATOM 769 O O . LYS A 1 96 ? -10.080 -7.657 24.456 1.00 94.81 96 LYS A O 1
ATOM 774 N N . ILE A 1 97 ? -10.591 -7.022 22.360 1.00 94.56 97 ILE A N 1
ATOM 775 C CA . ILE A 1 97 ? -11.868 -6.365 22.669 1.00 94.56 97 ILE A CA 1
ATOM 776 C C . ILE A 1 97 ? -13.056 -7.006 21.938 1.00 94.56 97 ILE A C 1
ATOM 778 O O . ILE A 1 97 ? -14.151 -6.443 21.951 1.00 94.56 97 ILE A O 1
ATOM 782 N N . VAL A 1 98 ? -12.859 -8.163 21.289 1.00 93.12 98 VAL A N 1
ATOM 783 C CA . VAL A 1 98 ? -13.913 -8.845 20.516 1.00 93.12 98 VAL A CA 1
ATOM 784 C C . VAL A 1 98 ? -15.037 -9.359 21.412 1.00 93.12 98 VAL A C 1
ATOM 786 O O . VAL A 1 98 ? -16.197 -9.193 21.054 1.00 93.12 98 VAL A O 1
ATOM 789 N N . SER A 1 99 ? -14.724 -9.962 22.562 1.00 93.50 99 SER A N 1
ATOM 790 C CA . SER A 1 99 ? -15.744 -10.512 23.462 1.00 93.50 99 SER A CA 1
ATOM 791 C C . SER A 1 99 ? -16.152 -9.517 24.545 1.00 93.50 99 SER A C 1
ATOM 793 O O . SER A 1 99 ? -15.335 -8.731 25.028 1.00 93.50 99 SER A O 1
ATOM 795 N N . ASP A 1 100 ? -17.418 -9.569 24.955 1.00 93.38 100 ASP A N 1
ATOM 796 C CA . ASP A 1 100 ? -17.958 -8.691 26.001 1.00 93.38 100 ASP A CA 1
ATOM 797 C C . ASP A 1 100 ? -17.315 -8.965 27.366 1.00 93.38 100 ASP A C 1
ATOM 799 O O . ASP A 1 100 ? -17.022 -8.031 28.107 1.00 93.38 100 ASP A O 1
ATOM 803 N N . THR A 1 101 ? -16.987 -10.227 27.657 1.00 90.81 101 THR A N 1
ATOM 804 C CA . THR A 1 101 ? -16.264 -10.616 28.878 1.00 90.81 101 THR A CA 1
ATOM 805 C C . THR A 1 101 ? -14.862 -10.012 28.934 1.00 90.81 101 THR A C 1
ATOM 807 O O . THR A 1 101 ? -14.444 -9.522 29.979 1.00 90.81 101 THR A O 1
ATOM 810 N N . ALA A 1 102 ? -14.123 -10.016 27.816 1.00 90.00 102 ALA A N 1
ATOM 811 C CA . ALA A 1 102 ? -12.815 -9.366 27.768 1.00 90.00 102 ALA A CA 1
ATOM 812 C C . ALA A 1 102 ? -12.962 -7.849 27.913 1.00 90.00 102 ALA A C 1
ATOM 814 O O . ALA A 1 102 ? -12.197 -7.216 28.638 1.00 90.00 102 ALA A O 1
ATOM 815 N N . LEU A 1 103 ? -13.975 -7.282 27.255 1.00 93.06 103 LEU A N 1
ATOM 816 C CA . LEU A 1 103 ? -14.257 -5.855 27.237 1.00 93.06 103 LEU A CA 1
ATOM 817 C C . LEU A 1 103 ? -14.627 -5.305 28.624 1.00 93.06 103 LEU A C 1
ATOM 819 O O . LEU A 1 103 ? -14.193 -4.210 28.972 1.00 93.06 103 LEU A O 1
ATOM 823 N N . GLU A 1 104 ? -15.364 -6.060 29.440 1.00 92.69 104 GLU A N 1
ATOM 824 C CA . GLU A 1 104 ? -15.754 -5.673 30.804 1.00 92.69 104 GLU A CA 1
ATOM 825 C C . GLU A 1 104 ? -14.555 -5.310 31.697 1.00 92.69 104 GLU A C 1
ATOM 827 O O . GLU A 1 104 ? -14.648 -4.400 32.527 1.00 92.69 104 GLU A O 1
ATOM 832 N N . GLY A 1 105 ? -13.420 -5.991 31.505 1.00 91.19 105 GLY A N 1
ATOM 833 C CA . GLY A 1 105 ? -12.189 -5.771 32.266 1.00 91.19 105 GLY A CA 1
ATOM 834 C C . GLY A 1 105 ? -11.401 -4.519 31.870 1.00 91.19 105 GLY A C 1
ATOM 835 O O . GLY A 1 105 ? -10.441 -4.165 32.555 1.00 91.19 105 GLY A O 1
ATOM 836 N N . PHE A 1 106 ? -11.769 -3.836 30.782 1.00 95.56 106 PHE A N 1
ATO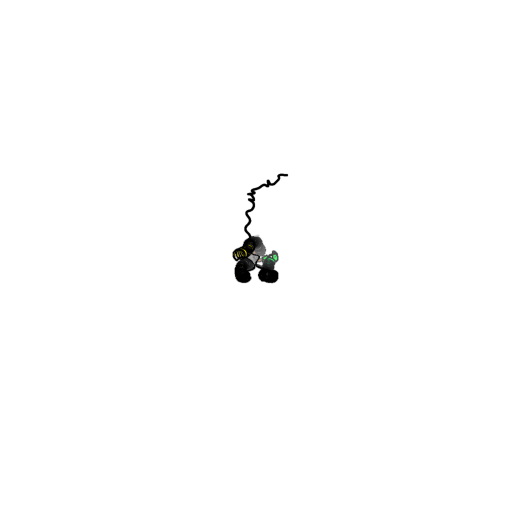M 837 C CA . PHE A 1 106 ? -11.053 -2.643 30.333 1.00 95.56 106 PHE A CA 1
ATOM 838 C C . PHE A 1 106 ? -11.479 -1.383 31.089 1.00 95.56 106 PHE A C 1
ATOM 840 O O . PHE A 1 106 ? -12.663 -1.131 31.315 1.00 95.56 106 PHE A O 1
ATOM 847 N N . SER A 1 107 ? -10.500 -0.522 31.373 1.00 95.44 107 SER A N 1
ATOM 848 C CA . SER A 1 107 ? -10.746 0.893 31.648 1.00 95.44 107 SER A CA 1
ATOM 849 C C . SER A 1 107 ? -10.931 1.672 30.343 1.00 95.44 107 SER A C 1
ATOM 851 O O . SER A 1 107 ? -10.481 1.244 29.275 1.00 95.44 107 SER A O 1
ATOM 853 N N . PHE A 1 108 ? -11.540 2.857 30.432 1.00 93.56 108 PHE A N 1
ATOM 854 C CA . PHE A 1 108 ? -11.655 3.754 29.280 1.00 93.56 108 PHE A CA 1
ATOM 855 C C . PHE A 1 108 ? -10.279 4.125 28.703 1.00 93.56 108 PHE A C 1
ATOM 857 O O . PHE A 1 108 ? -10.064 3.992 27.502 1.00 93.56 108 PHE A O 1
ATOM 864 N N . GLU A 1 109 ? -9.318 4.472 29.565 1.00 97.00 109 GLU A N 1
ATOM 865 C CA . GLU A 1 109 ? -7.933 4.763 29.167 1.00 97.00 109 GLU A CA 1
ATOM 866 C C . GLU A 1 109 ? -7.276 3.565 28.456 1.00 97.00 109 GLU A C 1
ATOM 868 O O . GLU A 1 109 ? -6.554 3.725 27.472 1.00 97.00 109 GLU A O 1
ATOM 873 N N . GLY A 1 110 ? -7.564 2.338 28.907 1.00 96.25 110 GLY A N 1
ATOM 874 C CA . GLY A 1 110 ? -7.095 1.116 28.255 1.00 96.25 110 GLY A CA 1
ATOM 875 C C . GLY A 1 110 ? -7.620 0.973 26.823 1.00 96.25 110 GLY A C 1
ATOM 876 O O . GLY A 1 110 ? -6.858 0.607 25.923 1.00 96.25 110 GLY A O 1
ATOM 877 N N . LEU A 1 111 ? -8.894 1.309 26.594 1.00 96.25 111 LEU A N 1
ATOM 878 C CA . LEU A 1 111 ? -9.499 1.317 25.258 1.00 96.25 111 LEU A CA 1
ATOM 879 C C . LEU A 1 111 ? -8.931 2.424 24.370 1.00 96.25 111 LEU A C 1
ATOM 881 O O . LEU A 1 111 ? -8.658 2.177 23.194 1.00 96.25 111 LEU A O 1
ATOM 885 N N . GLU A 1 112 ? -8.716 3.623 24.912 1.00 96.50 112 GLU A N 1
ATOM 886 C CA . GLU A 1 112 ? -8.082 4.723 24.179 1.00 96.50 112 GLU A CA 1
ATOM 887 C C . GLU A 1 112 ? -6.648 4.377 23.781 1.00 96.50 112 GLU A C 1
ATOM 889 O O . GLU A 1 112 ? -6.240 4.602 22.642 1.00 96.50 112 GLU A O 1
ATOM 894 N N . LYS A 1 113 ? -5.881 3.758 24.683 1.00 97.25 113 LYS A N 1
ATOM 895 C CA . LYS A 1 113 ? -4.526 3.288 24.388 1.00 97.25 113 LYS A CA 1
ATOM 896 C C . LYS A 1 113 ? -4.521 2.257 23.262 1.00 97.25 113 LYS A C 1
ATOM 898 O O . LYS A 1 113 ? -3.692 2.349 22.357 1.00 97.25 113 LYS A O 1
ATOM 903 N N . LEU A 1 114 ? -5.443 1.296 23.297 1.00 96.62 114 LEU A N 1
ATOM 904 C CA . LEU A 1 114 ? -5.569 0.272 22.261 1.00 96.62 114 LEU A CA 1
ATOM 905 C C . LEU A 1 114 ? -5.932 0.889 20.905 1.00 96.62 114 LEU A C 1
ATOM 907 O O . LEU A 1 114 ? -5.310 0.561 19.894 1.00 96.62 114 LEU A O 1
ATOM 911 N N . TRP A 1 115 ? -6.865 1.841 20.893 1.00 97.62 115 TRP A N 1
ATOM 912 C CA . TRP A 1 115 ? -7.199 2.606 19.694 1.00 97.62 115 TRP A CA 1
ATOM 913 C C . TRP A 1 115 ? -6.008 3.385 19.149 1.00 97.62 115 TRP A C 1
ATOM 915 O O . TRP A 1 115 ? -5.717 3.303 17.958 1.00 97.62 115 TRP A O 1
ATOM 925 N N . ASN A 1 116 ? -5.272 4.084 20.013 1.00 97.75 116 ASN A N 1
ATOM 926 C CA . ASN A 1 116 ? -4.080 4.819 19.613 1.00 97.75 116 ASN A CA 1
ATOM 927 C C . ASN A 1 116 ? -3.062 3.890 18.947 1.00 97.75 116 ASN A C 1
ATOM 929 O O . ASN A 1 116 ? -2.512 4.250 17.912 1.00 97.75 116 ASN A O 1
ATOM 933 N N . MET A 1 117 ? -2.857 2.677 19.468 1.00 97.81 117 MET A N 1
ATOM 934 C CA . MET A 1 117 ? -1.980 1.687 18.834 1.00 97.81 117 MET A CA 1
ATOM 935 C C . MET A 1 117 ? -2.461 1.293 17.429 1.00 97.81 117 MET A C 1
ATOM 937 O O . MET A 1 117 ? -1.649 1.273 16.508 1.00 97.81 117 MET A O 1
ATOM 941 N N . ILE A 1 118 ? -3.759 1.031 17.239 1.00 97.00 118 ILE A N 1
ATOM 942 C CA . ILE A 1 118 ? -4.343 0.705 15.922 1.00 97.00 118 ILE A CA 1
ATOM 943 C C . ILE A 1 118 ? -4.217 1.893 14.959 1.00 97.00 118 ILE A C 1
ATOM 945 O O . ILE A 1 118 ? -3.857 1.732 13.792 1.00 97.00 118 ILE A O 1
ATOM 949 N N . HIS A 1 119 ? -4.474 3.105 15.444 1.00 96.44 119 HIS A N 1
ATOM 950 C CA . HIS A 1 119 ? -4.343 4.316 14.648 1.00 96.44 119 HIS A CA 1
ATOM 951 C C . HIS A 1 119 ? -2.885 4.569 14.232 1.00 96.44 119 HIS A C 1
ATOM 953 O O . HIS A 1 119 ? -2.631 4.934 13.085 1.00 96.44 119 HIS A O 1
ATOM 959 N N . GLN A 1 120 ? -1.911 4.299 15.110 1.00 97.31 120 GLN A N 1
ATOM 960 C CA . GLN A 1 120 ? -0.491 4.366 14.750 1.00 97.31 120 GLN A CA 1
ATOM 961 C C . GLN A 1 120 ? -0.128 3.386 13.625 1.00 97.31 120 GLN A C 1
ATOM 963 O O . GLN A 1 120 ? 0.675 3.733 12.761 1.00 97.31 120 GLN A O 1
ATOM 968 N N . GLU A 1 121 ? -0.731 2.195 13.578 1.00 97.31 121 GLU A N 1
ATOM 969 C CA . GLU A 1 121 ? -0.532 1.262 12.461 1.00 97.31 121 GLU A CA 1
ATOM 970 C C . GLU A 1 121 ? -1.025 1.845 11.122 1.00 97.31 121 GLU A C 1
ATOM 972 O O . GLU A 1 121 ? -0.294 1.791 10.132 1.00 97.31 121 GLU A O 1
ATOM 977 N N . SER A 1 122 ? -2.188 2.510 11.099 1.00 95.81 122 SER A N 1
ATOM 978 C CA . SER A 1 122 ? -2.674 3.265 9.920 1.00 95.81 122 SER A CA 1
ATOM 979 C C . SER A 1 122 ? -1.695 4.366 9.494 1.00 95.81 122 SER A C 1
ATOM 981 O O . SER A 1 122 ? -1.302 4.460 8.326 1.00 95.81 122 SER A O 1
ATOM 983 N N . LEU A 1 123 ? -1.219 5.177 10.445 1.00 97.12 123 LEU A N 1
ATOM 984 C CA . LEU A 1 123 ? -0.249 6.240 10.161 1.00 97.12 123 LEU A CA 1
ATOM 985 C C . LEU A 1 123 ? 1.063 5.686 9.588 1.00 97.12 123 LEU A C 1
ATOM 987 O O . LEU A 1 123 ? 1.616 6.255 8.640 1.00 97.12 123 LEU A O 1
ATOM 991 N N . ASN A 1 124 ? 1.540 4.560 10.120 1.00 97.00 124 ASN A N 1
ATOM 992 C CA . ASN A 1 124 ? 2.731 3.879 9.627 1.00 97.00 124 ASN A CA 1
ATOM 993 C C . ASN A 1 124 ? 2.549 3.387 8.187 1.00 97.00 124 ASN A C 1
ATOM 995 O O . ASN A 1 124 ? 3.414 3.657 7.350 1.00 97.00 124 ASN A O 1
ATOM 999 N N . ARG A 1 125 ? 1.418 2.746 7.861 1.00 97.00 125 ARG A N 1
ATOM 1000 C CA . ARG A 1 125 ? 1.125 2.295 6.489 1.00 97.00 125 ARG A CA 1
ATOM 1001 C C . ARG A 1 125 ? 1.076 3.460 5.506 1.00 97.00 125 ARG A C 1
ATOM 1003 O O . ARG A 1 125 ? 1.766 3.420 4.486 1.00 97.00 125 ARG A O 1
ATOM 1010 N N . LYS A 1 126 ? 0.389 4.556 5.848 1.00 97.25 126 LYS A N 1
ATOM 1011 C CA . LYS A 1 126 ? 0.378 5.789 5.034 1.00 97.25 126 LYS A CA 1
ATOM 1012 C C . LYS A 1 126 ? 1.785 6.342 4.804 1.00 97.25 126 LYS A C 1
ATOM 1014 O O . LYS A 1 126 ? 2.103 6.772 3.694 1.00 97.25 126 LYS A O 1
ATOM 1019 N N . LYS A 1 127 ? 2.640 6.328 5.832 1.00 97.12 127 LYS A N 1
ATOM 1020 C CA . LYS A 1 127 ? 4.040 6.760 5.720 1.00 97.12 127 LYS A CA 1
ATOM 1021 C C . LYS A 1 127 ? 4.825 5.863 4.763 1.00 97.12 127 LYS A C 1
ATOM 1023 O O . LYS A 1 127 ? 5.498 6.387 3.882 1.00 97.12 127 LYS A O 1
ATOM 1028 N N . TRP A 1 128 ? 4.714 4.541 4.888 1.00 97.81 128 TRP A N 1
ATOM 1029 C CA . TRP A 1 128 ? 5.404 3.607 3.994 1.00 97.81 128 TRP A CA 1
ATOM 1030 C C . TRP A 1 128 ? 4.947 3.738 2.541 1.00 97.81 128 TRP A C 1
ATOM 1032 O O . TRP A 1 128 ? 5.791 3.731 1.649 1.00 97.81 128 TRP A O 1
ATOM 1042 N N . ILE A 1 129 ? 3.646 3.940 2.303 1.00 96.88 129 ILE A N 1
ATOM 1043 C CA . ILE A 1 129 ? 3.098 4.200 0.964 1.00 96.88 129 ILE A CA 1
ATOM 1044 C C . ILE A 1 129 ? 3.741 5.458 0.347 1.00 96.88 129 ILE A C 1
ATOM 1046 O O . ILE A 1 129 ? 4.190 5.421 -0.797 1.00 96.88 129 ILE A O 1
ATOM 1050 N N . ARG A 1 130 ? 3.862 6.555 1.110 1.00 96.06 130 ARG A N 1
ATOM 1051 C CA . ARG A 1 130 ? 4.529 7.789 0.641 1.00 96.06 130 ARG A CA 1
ATOM 1052 C C . ARG A 1 130 ? 6.020 7.582 0.367 1.00 96.06 130 ARG A C 1
ATOM 1054 O O . ARG A 1 130 ? 6.518 8.008 -0.668 1.00 96.06 130 ARG A O 1
ATOM 1061 N N . THR A 1 131 ? 6.727 6.886 1.256 1.00 96.38 131 THR A N 1
ATOM 1062 C CA . THR A 1 131 ? 8.150 6.569 1.051 1.00 96.38 131 THR A CA 1
ATOM 1063 C C . THR A 1 131 ? 8.369 5.692 -0.188 1.00 96.38 131 THR A C 1
ATOM 1065 O O . THR A 1 131 ? 9.366 5.862 -0.896 1.00 96.38 131 THR A O 1
ATOM 1068 N N . MET A 1 132 ? 7.443 4.775 -0.487 1.00 95.38 132 MET A N 1
ATOM 1069 C CA . MET A 1 132 ? 7.495 3.974 -1.711 1.00 95.38 132 MET A CA 1
ATOM 1070 C C . MET A 1 132 ? 7.334 4.851 -2.959 1.00 95.38 132 MET A C 1
ATOM 1072 O O . MET A 1 132 ? 8.119 4.705 -3.892 1.00 95.38 132 MET A O 1
ATOM 1076 N N . ASP A 1 133 ? 6.376 5.782 -2.968 1.00 96.12 133 ASP A N 1
ATOM 1077 C CA . ASP A 1 133 ? 6.177 6.728 -4.078 1.00 96.12 133 ASP A CA 1
ATOM 1078 C C . ASP A 1 133 ? 7.440 7.555 -4.365 1.00 96.12 133 ASP A C 1
ATOM 1080 O O . ASP A 1 133 ? 7.906 7.634 -5.503 1.00 96.12 133 ASP A O 1
ATOM 1084 N N . GLU A 1 134 ? 8.064 8.106 -3.323 1.00 95.88 134 GLU A N 1
ATOM 1085 C CA . GLU A 1 134 ? 9.322 8.848 -3.454 1.00 95.88 134 GLU A CA 1
ATOM 1086 C C . GLU A 1 134 ? 10.451 7.981 -4.032 1.00 95.88 134 GLU A C 1
ATOM 1088 O O . GLU A 1 134 ? 11.226 8.434 -4.885 1.00 95.88 134 GLU A O 1
ATOM 1093 N N . SER A 1 135 ? 10.525 6.720 -3.597 1.00 96.44 135 SER A N 1
ATOM 1094 C CA . SER A 1 135 ? 11.510 5.748 -4.076 1.00 96.44 135 SER A CA 1
ATOM 1095 C C . SER A 1 135 ? 11.288 5.409 -5.552 1.00 96.44 135 SER A C 1
ATOM 1097 O O . SER A 1 135 ? 12.238 5.475 -6.333 1.00 96.44 135 SER A O 1
ATOM 1099 N N . LEU A 1 136 ? 10.042 5.150 -5.969 1.00 95.81 136 LEU A N 1
ATOM 1100 C CA . LEU A 1 136 ? 9.670 4.907 -7.370 1.00 95.81 136 LEU A CA 1
ATOM 1101 C C . LEU A 1 136 ? 10.027 6.106 -8.256 1.00 95.81 136 LEU A C 1
ATOM 1103 O O . LEU A 1 136 ? 10.708 5.943 -9.269 1.00 95.81 136 LEU A O 1
ATOM 1107 N N . LYS A 1 137 ? 9.691 7.329 -7.828 1.00 93.94 137 LYS A N 1
ATOM 1108 C CA . LYS A 1 137 ? 10.058 8.569 -8.536 1.00 93.94 137 LYS A CA 1
ATOM 1109 C C . LYS A 1 137 ? 11.567 8.762 -8.653 1.00 93.94 137 LYS A C 1
ATOM 1111 O O . LYS A 1 137 ? 12.059 9.292 -9.650 1.00 93.94 137 LYS A O 1
ATOM 1116 N N . LYS A 1 138 ? 12.338 8.401 -7.624 1.00 95.50 138 LYS A N 1
ATOM 1117 C CA . LYS A 1 138 ? 13.806 8.483 -7.663 1.00 95.50 138 LYS A CA 1
ATOM 1118 C C . LYS A 1 138 ? 14.394 7.455 -8.628 1.00 95.50 138 LYS A C 1
ATOM 1120 O O . LYS A 1 138 ? 15.284 7.805 -9.403 1.00 95.50 138 LYS A O 1
ATOM 1125 N N . MET A 1 139 ? 13.902 6.220 -8.593 1.00 94.56 139 MET A N 1
ATOM 1126 C CA . MET A 1 139 ? 14.339 5.171 -9.511 1.00 94.56 139 MET A CA 1
ATOM 1127 C C . MET A 1 139 ? 14.031 5.536 -10.963 1.00 94.56 139 MET A C 1
ATOM 1129 O O . MET A 1 139 ? 14.912 5.410 -11.807 1.00 94.56 139 MET A O 1
ATOM 1133 N N . GLU A 1 140 ? 12.849 6.086 -11.246 1.00 94.69 140 GLU A N 1
ATOM 1134 C CA . GLU A 1 140 ? 12.478 6.465 -12.612 1.00 94.69 140 GLU A CA 1
ATOM 1135 C C . GLU A 1 140 ? 13.338 7.616 -13.153 1.00 94.69 140 GLU A C 1
ATOM 1137 O O . GLU A 1 140 ? 13.815 7.566 -14.288 1.00 94.69 140 GLU A O 1
ATOM 1142 N N . ARG A 1 141 ? 13.660 8.609 -12.311 1.00 94.69 141 ARG A N 1
ATOM 1143 C CA . ARG A 1 141 ? 14.638 9.657 -12.657 1.00 94.69 141 ARG A CA 1
ATOM 1144 C C . ARG A 1 141 ? 16.029 9.083 -12.938 1.00 94.69 141 ARG A C 1
ATOM 1146 O O . ARG A 1 141 ? 16.688 9.500 -13.890 1.00 94.69 141 ARG A O 1
ATOM 1153 N N . SER A 1 142 ? 16.473 8.121 -12.128 1.00 95.25 142 SER A N 1
ATOM 1154 C CA . SER A 1 142 ? 17.747 7.420 -12.336 1.00 95.25 142 SER A CA 1
ATOM 1155 C C . SER A 1 142 ? 17.749 6.643 -13.659 1.00 95.25 142 SER A C 1
ATOM 1157 O O . SER A 1 142 ? 18.689 6.763 -14.446 1.00 95.25 142 SER A O 1
ATOM 1159 N N . ARG A 1 143 ? 16.660 5.920 -13.957 1.00 95.88 143 ARG A N 1
ATOM 1160 C CA . ARG A 1 143 ? 16.458 5.187 -15.212 1.00 95.88 143 ARG A CA 1
ATOM 1161 C C . ARG A 1 143 ? 16.532 6.114 -16.422 1.00 95.88 143 ARG A C 1
ATOM 1163 O O . ARG A 1 143 ? 17.309 5.847 -17.335 1.00 95.88 143 ARG A O 1
ATOM 1170 N N . ALA A 1 144 ? 15.805 7.231 -16.398 1.00 96.38 144 ALA A N 1
ATOM 1171 C CA . ALA A 1 144 ? 15.832 8.225 -17.470 1.00 96.38 144 ALA A CA 1
ATOM 1172 C C . ALA A 1 144 ? 17.249 8.783 -17.713 1.00 96.38 144 ALA A C 1
ATOM 1174 O O . ALA A 1 144 ? 17.684 8.916 -18.860 1.00 96.38 144 ALA A O 1
ATOM 1175 N N . SER A 1 145 ? 18.012 9.044 -16.644 1.00 97.12 145 SER A N 1
ATOM 1176 C CA . SER A 1 145 ? 19.407 9.494 -16.748 1.00 97.12 145 SER A CA 1
ATOM 1177 C C . SER A 1 145 ? 20.323 8.434 -17.376 1.00 97.12 145 SER A C 1
ATOM 1179 O O . SER A 1 145 ? 21.075 8.747 -18.302 1.00 97.12 145 SER A O 1
ATOM 1181 N N . LYS A 1 146 ? 20.226 7.170 -16.937 1.00 97.69 146 LYS A N 1
ATOM 1182 C CA . LYS A 1 146 ? 20.999 6.052 -17.507 1.00 97.69 146 LYS A CA 1
ATOM 1183 C C . LYS A 1 146 ? 20.706 5.868 -18.997 1.00 97.69 146 LYS A C 1
ATOM 1185 O O . LYS A 1 146 ? 21.640 5.793 -19.792 1.00 97.69 146 LYS A O 1
ATOM 1190 N N . ILE A 1 147 ? 19.429 5.872 -19.380 1.00 97.81 147 ILE A N 1
ATOM 1191 C CA . ILE A 1 147 ? 19.000 5.766 -20.781 1.00 97.81 147 ILE A CA 1
ATOM 1192 C C . ILE A 1 147 ? 19.563 6.925 -21.606 1.00 97.81 147 ILE A C 1
ATOM 1194 O O . ILE A 1 147 ? 20.144 6.698 -22.663 1.00 97.81 147 ILE A O 1
ATOM 1198 N N . THR A 1 148 ? 19.469 8.157 -21.100 1.00 97.62 148 THR A N 1
ATOM 1199 C CA . THR A 1 148 ? 20.019 9.340 -21.781 1.00 97.62 148 THR A CA 1
ATOM 1200 C C . THR A 1 148 ? 21.512 9.178 -22.072 1.00 97.62 148 THR A C 1
ATOM 1202 O O . THR A 1 148 ? 21.976 9.513 -23.162 1.00 97.62 148 THR A O 1
ATOM 1205 N N . ASN A 1 149 ? 22.274 8.639 -21.118 1.00 98.12 149 ASN A N 1
ATOM 1206 C CA . ASN A 1 149 ? 23.704 8.396 -21.295 1.00 98.12 149 ASN A CA 1
ATOM 1207 C C . ASN A 1 149 ? 23.983 7.313 -22.348 1.00 98.12 149 ASN A C 1
ATOM 1209 O O . ASN A 1 149 ? 24.890 7.490 -23.163 1.00 98.12 149 ASN A O 1
ATOM 1213 N N . VAL A 1 150 ? 23.199 6.227 -22.367 1.00 98.25 150 VAL A N 1
ATOM 1214 C CA . VAL A 1 150 ? 23.299 5.175 -23.394 1.00 98.25 150 VAL A CA 1
ATOM 1215 C C . VAL A 1 150 ? 23.013 5.754 -24.777 1.00 98.25 150 VAL A C 1
ATOM 1217 O O . VAL A 1 150 ? 23.845 5.610 -25.672 1.00 98.25 150 VAL A O 1
ATOM 1220 N N . LEU A 1 151 ? 21.904 6.477 -24.946 1.00 97.69 151 LEU A N 1
ATOM 1221 C CA . LEU A 1 151 ? 21.542 7.070 -26.234 1.00 97.69 151 LEU A CA 1
ATOM 1222 C C . LEU A 1 151 ? 22.638 8.018 -26.737 1.00 97.69 151 LEU A C 1
ATOM 1224 O O . LEU A 1 151 ? 23.128 7.829 -27.845 1.00 97.69 151 LEU A O 1
ATOM 1228 N N . LYS A 1 152 ? 23.134 8.941 -25.897 1.00 97.75 152 LYS A N 1
ATOM 1229 C CA . LYS A 1 152 ? 24.244 9.850 -26.256 1.00 97.75 152 LYS A CA 1
ATOM 1230 C C . LYS A 1 152 ? 25.513 9.104 -26.675 1.00 97.75 152 LYS A C 1
ATOM 1232 O O . LYS A 1 152 ? 26.132 9.444 -27.683 1.00 97.75 152 LYS A O 1
ATOM 1237 N N . LYS A 1 153 ? 25.904 8.083 -25.907 1.00 98.06 153 LYS A N 1
ATOM 1238 C CA . LYS A 1 153 ? 27.079 7.245 -26.191 1.00 98.06 153 LYS A CA 1
ATOM 1239 C C . LYS A 1 153 ? 26.963 6.579 -27.562 1.00 98.06 153 LYS A C 1
ATOM 1241 O O . LYS A 1 153 ? 27.945 6.533 -28.304 1.00 98.06 153 LYS A O 1
ATOM 1246 N N . TYR A 1 154 ? 25.786 6.054 -27.895 1.00 97.56 154 TYR A N 1
ATOM 1247 C CA . TYR A 1 154 ? 25.576 5.359 -29.160 1.00 97.56 154 TYR A CA 1
ATOM 1248 C C . TYR A 1 154 ? 25.326 6.302 -30.340 1.00 97.56 154 TYR A C 1
ATOM 1250 O O . TYR A 1 154 ? 25.767 5.958 -31.429 1.00 97.56 154 TYR A O 1
ATOM 1258 N N . THR A 1 155 ? 24.788 7.512 -30.145 1.00 97.56 155 THR A N 1
ATOM 1259 C CA . THR A 1 155 ? 24.764 8.564 -31.181 1.00 97.56 155 THR A CA 1
ATOM 1260 C C . THR A 1 155 ? 26.170 8.834 -31.722 1.00 97.56 155 THR A C 1
ATOM 1262 O O . THR A 1 155 ? 26.432 8.597 -32.899 1.00 97.56 155 THR A O 1
ATOM 1265 N N . VAL A 1 156 ? 27.112 9.195 -30.839 1.00 97.25 156 VAL A N 1
ATOM 1266 C CA . VAL A 1 156 ? 28.506 9.496 -31.221 1.00 97.25 156 VAL A CA 1
ATOM 1267 C C . VAL A 1 156 ? 29.175 8.289 -31.885 1.00 97.25 156 VAL A C 1
ATOM 1269 O O . VAL A 1 156 ? 29.898 8.409 -32.875 1.00 97.25 156 VAL A O 1
ATOM 1272 N N . LYS A 1 157 ? 28.927 7.086 -31.356 1.00 96.44 157 LYS A N 1
ATOM 1273 C CA . LYS A 1 157 ? 29.518 5.853 -31.886 1.00 96.44 157 LYS A CA 1
ATOM 1274 C C . LYS A 1 157 ? 28.993 5.499 -33.277 1.00 96.44 157 LYS A C 1
ATOM 1276 O O . LYS A 1 157 ? 29.767 5.004 -34.094 1.00 96.44 157 LYS A O 1
ATOM 1281 N N . LEU A 1 158 ? 27.702 5.700 -33.532 1.00 95.94 158 LEU A N 1
ATOM 1282 C CA . LEU A 1 158 ? 27.082 5.419 -34.825 1.00 95.94 158 LEU A CA 1
ATOM 1283 C C . LEU A 1 158 ? 27.531 6.439 -35.877 1.00 95.94 158 LEU A C 1
ATOM 1285 O O . LEU A 1 158 ? 27.871 6.036 -36.990 1.00 95.94 158 LEU A O 1
ATOM 1289 N N . GLU A 1 159 ? 27.638 7.720 -35.513 1.00 95.19 159 GLU A N 1
ATOM 1290 C CA . GLU A 1 159 ? 28.160 8.777 -36.396 1.00 95.19 159 GLU A CA 1
ATOM 1291 C C . GLU A 1 159 ? 29.593 8.474 -36.844 1.00 95.19 159 GLU A C 1
ATOM 1293 O O . GLU A 1 159 ? 29.910 8.527 -38.036 1.00 95.19 159 GLU A O 1
ATOM 1298 N N . ALA A 1 160 ? 30.439 8.034 -35.907 1.00 95.31 160 ALA A N 1
ATOM 1299 C CA . ALA A 1 160 ? 31.824 7.656 -36.177 1.00 95.31 160 ALA A CA 1
ATOM 1300 C C . ALA A 1 160 ? 31.976 6.410 -37.076 1.00 95.31 160 ALA A C 1
ATOM 1302 O O . ALA A 1 160 ? 33.046 6.179 -37.641 1.00 95.31 160 ALA A O 1
ATOM 1303 N N . ILE A 1 161 ? 30.942 5.569 -37.204 1.00 93.25 161 ILE A N 1
ATOM 1304 C CA . ILE A 1 161 ? 30.951 4.438 -38.148 1.00 93.25 161 ILE A CA 1
ATOM 1305 C C . ILE A 1 161 ? 30.682 4.928 -39.580 1.00 93.25 161 ILE A C 1
ATOM 1307 O O . ILE A 1 161 ? 31.137 4.284 -40.529 1.00 93.25 161 ILE A O 1
ATOM 1311 N N . SER A 1 162 ? 29.980 6.060 -39.731 1.00 88.56 162 SER A N 1
ATOM 1312 C CA . SER A 1 162 ? 29.675 6.717 -41.012 1.00 88.56 162 SER A CA 1
ATOM 1313 C C . SER A 1 162 ? 29.109 5.745 -42.059 1.00 88.56 162 SER A C 1
ATOM 1315 O O . SER A 1 162 ? 29.532 5.727 -43.219 1.00 88.56 162 SER A O 1
ATOM 1317 N N . PHE A 1 163 ? 28.208 4.865 -41.605 1.00 91.06 163 PHE A N 1
ATOM 1318 C CA . PHE A 1 163 ? 27.411 3.984 -42.464 1.00 91.06 163 PHE A CA 1
ATOM 1319 C C . PHE A 1 163 ? 26.163 4.705 -42.993 1.00 91.06 163 PHE A C 1
ATOM 1321 O O . PHE A 1 163 ? 25.840 4.575 -44.167 1.00 91.06 163 PHE A O 1
ATOM 1328 N N . PHE A 1 164 ? 25.518 5.501 -42.137 1.00 91.12 164 PHE A N 1
ATOM 1329 C CA . PHE A 1 164 ? 24.420 6.402 -42.483 1.00 91.12 164 PHE A CA 1
ATOM 1330 C C . PHE A 1 164 ? 24.856 7.867 -42.380 1.00 91.12 164 PHE A C 1
ATOM 1332 O O . PHE A 1 164 ? 25.883 8.177 -41.766 1.00 91.12 164 PHE A O 1
ATOM 1339 N N . LEU A 1 165 ? 24.053 8.765 -42.957 1.00 93.75 165 LEU A N 1
ATOM 1340 C CA . LEU A 1 165 ? 24.179 10.204 -42.739 1.00 93.75 165 LEU A CA 1
ATOM 1341 C C . LEU A 1 165 ? 23.855 10.534 -41.275 1.00 93.75 165 LEU A C 1
ATOM 1343 O O . LEU A 1 165 ? 23.031 9.869 -40.646 1.00 93.75 165 LEU A O 1
ATOM 1347 N N . ALA A 1 166 ? 24.456 11.599 -40.741 1.00 93.06 166 ALA A N 1
ATOM 1348 C CA . ALA A 1 166 ? 24.197 12.036 -39.366 1.00 93.06 166 ALA A CA 1
ATOM 1349 C C . ALA A 1 166 ? 22.695 12.274 -39.108 1.00 93.06 166 ALA A C 1
ATOM 1351 O O . ALA A 1 166 ? 22.170 11.862 -38.078 1.00 93.06 166 ALA A O 1
ATOM 1352 N N . ALA A 1 167 ? 21.977 12.847 -40.082 1.00 95.06 167 ALA A N 1
ATOM 1353 C CA . ALA A 1 167 ? 20.534 13.073 -39.993 1.00 95.06 167 ALA A CA 1
ATOM 1354 C C . ALA A 1 167 ? 19.734 11.775 -39.766 1.00 95.06 167 ALA A C 1
ATOM 1356 O O . ALA A 1 167 ? 18.833 11.749 -38.927 1.00 95.06 167 ALA A O 1
ATOM 1357 N N . ASP A 1 168 ? 20.093 10.691 -40.456 1.00 95.06 168 ASP A N 1
ATOM 1358 C CA . ASP A 1 168 ? 19.420 9.396 -40.314 1.00 95.06 168 ASP A CA 1
ATOM 1359 C C . ASP A 1 168 ? 19.722 8.749 -38.955 1.00 95.06 168 ASP A C 1
ATOM 1361 O O . ASP A 1 168 ? 18.844 8.138 -38.344 1.00 95.06 168 ASP A O 1
ATOM 1365 N N . ILE A 1 169 ? 20.942 8.929 -38.436 1.00 95.50 169 ILE A N 1
ATOM 1366 C CA . ILE A 1 169 ? 21.332 8.454 -37.100 1.00 95.50 169 ILE A CA 1
ATOM 1367 C C . ILE A 1 169 ? 20.568 9.219 -36.018 1.00 95.50 169 ILE A C 1
ATOM 1369 O O . ILE A 1 169 ? 20.035 8.609 -35.092 1.00 95.50 169 ILE A O 1
ATOM 1373 N N . HIS A 1 170 ? 20.467 10.544 -36.136 1.00 95.62 170 HIS A N 1
ATOM 1374 C CA . HIS A 1 170 ? 19.674 11.346 -35.207 1.00 95.62 170 HIS A CA 1
ATOM 1375 C C . HIS A 1 170 ? 18.199 10.955 -35.239 1.00 95.62 170 HIS A C 1
ATOM 1377 O O . HIS A 1 170 ? 17.592 10.847 -34.177 1.00 95.62 170 HIS A O 1
ATOM 1383 N N . LYS A 1 171 ? 17.637 10.692 -36.426 1.00 96.81 171 LYS A N 1
ATOM 1384 C CA . LYS A 1 171 ? 16.264 10.198 -36.558 1.00 96.81 171 LYS A CA 1
ATOM 1385 C C . LYS A 1 171 ? 16.083 8.859 -35.841 1.00 96.81 171 LYS A C 1
ATOM 1387 O O . LYS A 1 171 ? 15.185 8.750 -35.016 1.00 96.81 171 LYS A O 1
ATOM 1392 N N . LEU A 1 172 ? 16.977 7.893 -36.069 1.00 94.94 172 LEU A N 1
ATOM 1393 C CA . LEU A 1 172 ? 16.954 6.592 -35.390 1.00 94.94 172 LEU A CA 1
ATOM 1394 C C . LEU A 1 172 ? 16.961 6.740 -33.860 1.00 94.94 172 LEU A C 1
ATOM 1396 O O . LEU A 1 172 ? 16.146 6.134 -33.170 1.00 94.94 172 LEU A O 1
ATOM 1400 N N . ILE A 1 173 ? 17.872 7.558 -33.325 1.00 96.81 173 ILE A N 1
ATOM 1401 C CA . ILE A 1 173 ? 17.982 7.780 -31.877 1.00 96.81 173 ILE A CA 1
ATOM 1402 C C . ILE A 1 173 ? 16.758 8.522 -31.332 1.00 96.81 173 ILE A C 1
ATOM 1404 O O . ILE A 1 173 ? 16.308 8.228 -30.226 1.00 96.81 173 ILE A O 1
ATOM 1408 N N . ASN A 1 174 ? 16.211 9.474 -32.086 1.00 97.06 174 ASN A N 1
ATOM 1409 C CA . ASN A 1 174 ? 15.017 10.212 -31.694 1.00 97.06 174 ASN A CA 1
ATOM 1410 C C . ASN A 1 174 ? 13.770 9.320 -31.659 1.00 97.06 174 ASN A C 1
ATOM 1412 O O . ASN A 1 174 ? 12.970 9.430 -30.728 1.00 97.06 174 ASN A O 1
ATOM 1416 N N . ASP A 1 175 ? 13.608 8.435 -32.641 1.00 96.75 175 ASP A N 1
ATOM 1417 C CA . ASP A 1 175 ? 12.502 7.478 -32.687 1.00 96.75 175 ASP A CA 1
ATOM 1418 C C . ASP A 1 175 ? 12.576 6.531 -31.475 1.00 96.75 175 ASP A C 1
ATOM 1420 O O . ASP A 1 175 ? 11.586 6.350 -30.761 1.00 96.75 175 ASP A O 1
ATOM 1424 N N . GLU A 1 176 ? 13.775 6.034 -31.151 1.00 95.56 176 GLU A N 1
ATOM 1425 C CA . GLU A 1 176 ? 14.015 5.212 -29.958 1.00 95.56 176 GLU A CA 1
ATOM 1426 C C . GLU A 1 176 ? 13.726 5.979 -28.656 1.00 95.56 176 GLU A C 1
ATOM 1428 O O . GLU A 1 176 ? 12.993 5.506 -27.785 1.00 95.56 176 GLU A O 1
ATOM 1433 N N . ALA A 1 177 ? 14.233 7.210 -28.534 1.00 96.62 177 ALA A N 1
ATOM 1434 C CA . ALA A 1 177 ? 13.968 8.070 -27.384 1.00 96.62 177 ALA A CA 1
ATOM 1435 C C . ALA A 1 177 ? 12.466 8.337 -27.206 1.00 96.62 177 ALA A C 1
ATOM 1437 O O . ALA A 1 177 ? 11.961 8.330 -26.084 1.00 96.62 177 ALA A O 1
ATOM 1438 N N . THR A 1 178 ? 11.738 8.544 -28.305 1.00 96.62 178 THR A N 1
ATOM 1439 C CA . THR A 1 178 ? 10.291 8.783 -28.285 1.00 96.62 178 THR A CA 1
ATOM 1440 C C . THR A 1 178 ? 9.537 7.562 -27.766 1.00 96.62 178 THR A C 1
ATOM 1442 O O . THR A 1 178 ? 8.691 7.711 -26.881 1.00 96.62 178 THR A O 1
ATOM 1445 N N . ASN A 1 179 ? 9.877 6.361 -28.241 1.00 95.94 179 ASN A N 1
ATOM 1446 C CA . ASN A 1 179 ? 9.279 5.111 -27.762 1.00 95.94 179 ASN A CA 1
ATOM 1447 C C . ASN A 1 179 ? 9.511 4.916 -26.257 1.00 95.94 179 ASN A C 1
ATOM 1449 O O . ASN A 1 179 ? 8.582 4.623 -25.500 1.00 95.94 179 ASN A O 1
ATOM 1453 N N . ILE A 1 180 ? 10.739 5.157 -25.793 1.00 95.25 180 ILE A N 1
ATOM 1454 C CA . ILE A 1 180 ? 11.079 5.051 -24.373 1.00 95.25 180 ILE A CA 1
ATOM 1455 C C . ILE A 1 180 ? 10.336 6.101 -23.537 1.00 95.25 180 ILE A C 1
ATOM 1457 O O . ILE A 1 180 ? 9.827 5.784 -22.462 1.00 95.25 180 ILE A O 1
ATOM 1461 N N . ASN A 1 181 ? 10.234 7.341 -24.017 1.00 96.19 181 ASN A N 1
ATOM 1462 C CA . ASN A 1 181 ? 9.517 8.411 -23.321 1.00 96.19 181 ASN A CA 1
ATOM 1463 C C . ASN A 1 181 ? 8.032 8.088 -23.147 1.00 96.19 181 ASN A C 1
ATOM 1465 O O . ASN A 1 181 ? 7.469 8.340 -22.081 1.00 96.19 181 ASN A O 1
ATOM 1469 N N . GLN A 1 182 ? 7.399 7.480 -24.152 1.00 96.31 182 GLN A N 1
ATOM 1470 C CA . GLN A 1 182 ? 6.023 7.001 -24.027 1.00 96.31 182 GLN A CA 1
ATOM 1471 C C . GLN A 1 182 ? 5.894 5.949 -22.917 1.00 96.31 182 GLN A C 1
ATOM 1473 O O . GLN A 1 182 ? 4.967 6.027 -22.108 1.00 96.31 182 GLN A O 1
ATOM 1478 N N . ALA A 1 183 ? 6.846 5.016 -22.824 1.00 93.94 183 ALA A N 1
ATOM 1479 C CA . ALA A 1 183 ? 6.872 4.020 -21.756 1.00 93.94 183 ALA A CA 1
ATOM 1480 C C . ALA A 1 183 ? 7.112 4.647 -20.366 1.00 93.94 183 ALA A C 1
ATOM 1482 O O . ALA A 1 183 ? 6.421 4.292 -19.413 1.00 93.94 183 ALA A O 1
ATOM 1483 N N . LEU A 1 184 ? 8.036 5.610 -20.241 1.00 93.38 184 LEU A N 1
ATOM 1484 C CA . LEU A 1 184 ? 8.287 6.367 -19.001 1.00 93.38 184 LEU A CA 1
ATOM 1485 C C . LEU A 1 184 ? 7.009 7.082 -18.516 1.00 93.38 184 LEU A C 1
ATOM 1487 O O . LEU A 1 184 ? 6.615 6.942 -17.360 1.00 93.38 184 LEU A O 1
ATOM 1491 N N . LEU A 1 185 ? 6.305 7.781 -19.413 1.00 95.19 185 LEU A N 1
ATOM 1492 C CA . LEU A 1 185 ? 5.043 8.459 -19.088 1.00 95.19 185 LEU A CA 1
ATOM 1493 C C . LEU A 1 185 ? 3.928 7.473 -18.711 1.00 95.19 185 LEU A C 1
ATOM 1495 O O . LEU A 1 185 ? 3.123 7.746 -17.817 1.00 95.19 185 LEU A O 1
ATOM 1499 N N . GLY A 1 186 ? 3.866 6.323 -19.386 1.00 96.06 186 GLY A N 1
ATOM 1500 C CA . GLY A 1 186 ? 2.956 5.236 -19.031 1.00 96.06 186 GLY A CA 1
ATOM 1501 C C . GLY A 1 186 ? 3.198 4.737 -17.605 1.00 96.06 186 GLY A C 1
ATOM 1502 O O . GLY A 1 186 ? 2.254 4.626 -16.819 1.00 96.06 186 GLY A O 1
ATOM 1503 N N . ASN A 1 187 ? 4.464 4.525 -17.248 1.00 93.44 187 ASN A N 1
ATOM 1504 C CA . ASN A 1 187 ? 4.874 4.086 -15.917 1.00 93.44 187 ASN A CA 1
ATOM 1505 C C . ASN A 1 187 ? 4.574 5.129 -14.837 1.00 93.44 187 ASN A C 1
ATOM 1507 O O . ASN A 1 187 ? 4.111 4.771 -13.752 1.00 93.44 187 ASN A O 1
ATOM 1511 N N . GLU A 1 188 ? 4.776 6.414 -15.125 1.00 93.75 188 GLU A N 1
ATOM 1512 C CA . GLU A 1 188 ? 4.438 7.501 -14.203 1.00 93.75 188 GLU A CA 1
ATOM 1513 C C . GLU A 1 188 ? 2.933 7.525 -13.897 1.00 93.75 188 GLU A C 1
ATOM 1515 O O . GLU A 1 188 ? 2.528 7.550 -12.731 1.00 93.75 188 GLU A O 1
ATOM 1520 N N . ARG A 1 189 ? 2.086 7.413 -14.929 1.00 96.62 189 ARG A N 1
ATOM 1521 C CA . ARG A 1 189 ? 0.625 7.324 -14.758 1.00 96.62 189 ARG A CA 1
ATOM 1522 C C . ARG A 1 189 ? 0.214 6.082 -13.972 1.00 96.62 189 ARG A C 1
ATOM 1524 O O . ARG A 1 189 ? -0.645 6.170 -13.095 1.00 96.62 189 ARG A O 1
ATOM 1531 N N . ALA A 1 190 ? 0.816 4.932 -14.275 1.00 94.50 190 ALA A N 1
ATOM 1532 C CA . ALA A 1 190 ? 0.549 3.686 -13.564 1.00 94.50 190 ALA A CA 1
ATOM 1533 C C . ALA A 1 190 ? 0.933 3.795 -12.080 1.00 94.50 190 ALA A C 1
ATOM 1535 O O . ALA A 1 190 ? 0.150 3.404 -11.214 1.00 94.50 190 ALA A O 1
ATOM 1536 N N . THR A 1 191 ? 2.082 4.406 -11.783 1.00 93.50 191 THR A N 1
ATOM 1537 C CA . THR A 1 191 ? 2.558 4.655 -10.416 1.00 93.50 191 THR A CA 1
ATOM 1538 C C . THR A 1 191 ? 1.619 5.589 -9.658 1.00 93.50 191 THR A C 1
ATOM 1540 O O . THR A 1 191 ? 1.216 5.279 -8.538 1.00 93.50 191 THR A O 1
ATOM 1543 N N . ALA A 1 192 ? 1.195 6.693 -10.277 1.00 95.50 192 ALA A N 1
ATOM 1544 C CA . ALA A 1 192 ? 0.243 7.620 -9.670 1.00 95.50 192 ALA A CA 1
ATOM 1545 C C . ALA A 1 192 ? -1.104 6.941 -9.363 1.00 95.50 192 ALA A C 1
ATOM 1547 O O . ALA A 1 192 ? -1.664 7.119 -8.279 1.00 95.50 192 ALA A O 1
ATOM 1548 N N . LYS A 1 193 ? -1.607 6.112 -10.287 1.00 97.25 193 LYS A N 1
ATOM 1549 C CA . LYS A 1 193 ? -2.839 5.338 -10.087 1.00 97.25 193 LYS A CA 1
ATOM 1550 C C . LYS A 1 193 ? -2.692 4.304 -8.967 1.00 97.25 193 LYS A C 1
ATOM 1552 O O . LYS A 1 193 ? -3.603 4.163 -8.155 1.00 97.25 193 LYS A O 1
ATOM 1557 N N . LEU A 1 194 ? -1.559 3.604 -8.905 1.00 94.88 194 LEU A N 1
ATOM 1558 C CA . LEU A 1 194 ? -1.252 2.665 -7.825 1.00 94.88 194 LEU A CA 1
ATOM 1559 C C . LEU A 1 194 ? -1.257 3.377 -6.469 1.00 94.88 194 LEU A C 1
ATOM 1561 O O . LEU A 1 194 ? -1.937 2.926 -5.553 1.00 94.88 194 LEU A O 1
ATOM 1565 N N . LEU A 1 195 ? -0.557 4.508 -6.358 1.00 95.50 195 LEU A N 1
ATOM 1566 C CA . LEU A 1 195 ? -0.508 5.304 -5.133 1.00 95.50 195 LEU A CA 1
ATOM 1567 C C . LEU A 1 195 ? -1.903 5.745 -4.686 1.00 95.50 195 LEU A C 1
ATOM 1569 O O . LEU A 1 195 ? -2.249 5.605 -3.513 1.00 95.50 195 LEU A O 1
ATOM 1573 N N . PHE A 1 196 ? -2.707 6.255 -5.621 1.00 97.12 196 PHE A N 1
ATOM 1574 C CA . PHE A 1 196 ? -4.083 6.651 -5.346 1.00 97.12 196 PHE A CA 1
ATOM 1575 C C . PHE A 1 196 ? -4.903 5.478 -4.801 1.00 97.12 196 PHE A C 1
ATOM 1577 O O . PHE A 1 196 ? -5.544 5.611 -3.762 1.00 97.12 196 PHE A O 1
ATOM 1584 N N . ASN A 1 197 ? -4.836 4.317 -5.456 1.00 97.38 197 ASN A N 1
ATOM 1585 C CA . ASN A 1 197 ? -5.566 3.125 -5.032 1.00 97.38 197 ASN A CA 1
ATOM 1586 C C . ASN A 1 197 ? -5.113 2.624 -3.652 1.00 97.38 197 ASN A C 1
ATOM 1588 O O . ASN A 1 197 ? -5.958 2.281 -2.830 1.00 97.38 197 ASN A O 1
ATOM 1592 N N . LEU A 1 198 ? -3.804 2.615 -3.380 1.00 96.44 198 LEU A N 1
ATOM 1593 C CA . LEU A 1 198 ? -3.257 2.215 -2.080 1.00 96.44 198 LEU A CA 1
ATOM 1594 C C . LEU A 1 198 ? -3.709 3.163 -0.966 1.00 96.44 198 LEU A C 1
ATOM 1596 O O . LEU A 1 198 ? -4.160 2.711 0.081 1.00 96.44 198 LEU A O 1
ATOM 1600 N N . MET A 1 199 ? -3.632 4.476 -1.195 1.00 97.31 199 MET A N 1
ATOM 1601 C CA . MET A 1 199 ? -4.074 5.467 -0.213 1.00 97.31 199 MET A CA 1
ATOM 1602 C C . MET A 1 199 ? -5.586 5.397 0.016 1.00 97.31 199 MET A C 1
ATOM 1604 O O . MET A 1 199 ? -6.036 5.490 1.153 1.00 97.31 199 MET A O 1
ATOM 1608 N N . LYS A 1 200 ? -6.368 5.205 -1.052 1.00 97.94 200 LYS A N 1
ATOM 1609 C CA . LYS A 1 200 ? -7.817 5.017 -0.963 1.00 97.94 200 LYS A CA 1
ATOM 1610 C C . LYS A 1 200 ? -8.159 3.792 -0.113 1.00 97.94 200 LYS A C 1
ATOM 1612 O O . LYS A 1 200 ? -8.923 3.922 0.836 1.00 97.94 200 LYS A O 1
ATOM 1617 N N . SER A 1 201 ? -7.555 2.643 -0.413 1.00 96.94 201 SER A N 1
ATOM 1618 C CA . SER A 1 201 ? -7.779 1.407 0.341 1.00 96.94 201 SER A CA 1
ATOM 1619 C C . SER A 1 201 ? -7.373 1.548 1.813 1.00 96.94 201 SER A C 1
ATOM 1621 O O . SER A 1 201 ? -8.088 1.068 2.690 1.00 96.94 201 SER A O 1
ATOM 1623 N N . GLU A 1 202 ? -6.280 2.259 2.109 1.00 96.69 202 GLU A N 1
ATOM 1624 C CA . GLU A 1 202 ? -5.874 2.541 3.491 1.00 96.69 202 GLU A CA 1
ATOM 1625 C C . GLU A 1 202 ? -6.898 3.411 4.236 1.00 96.69 202 GLU A C 1
ATOM 1627 O O . GLU A 1 202 ? -7.179 3.165 5.406 1.00 96.69 202 GLU A O 1
ATOM 1632 N N . LEU A 1 203 ? -7.476 4.418 3.574 1.00 96.88 203 LEU A N 1
ATOM 1633 C CA . LEU A 1 203 ? -8.504 5.274 4.174 1.00 96.88 203 LEU A CA 1
ATOM 1634 C C . LEU A 1 203 ? -9.808 4.513 4.436 1.00 96.88 203 LEU A C 1
ATOM 1636 O O . LEU A 1 203 ? -10.365 4.634 5.524 1.00 96.88 203 LEU A O 1
ATOM 1640 N N . GLU A 1 204 ? -10.260 3.698 3.482 1.00 97.50 204 GLU A N 1
ATOM 1641 C CA . GLU A 1 204 ? -11.430 2.824 3.656 1.00 97.50 204 GLU A CA 1
ATOM 1642 C C . GLU A 1 204 ? -11.215 1.854 4.830 1.00 97.50 204 GLU A C 1
ATOM 1644 O O . GLU A 1 204 ? -12.094 1.657 5.674 1.00 97.50 204 GLU A O 1
ATOM 1649 N N . LYS A 1 205 ? -10.004 1.294 4.949 1.00 96.31 205 LYS A N 1
ATOM 1650 C CA . LYS A 1 205 ? -9.649 0.417 6.066 1.00 96.31 205 LYS A CA 1
ATOM 1651 C C . LYS A 1 205 ? -9.643 1.158 7.404 1.00 96.31 205 LYS A C 1
ATOM 1653 O O . LYS A 1 205 ? -10.205 0.660 8.379 1.00 96.31 205 LYS A O 1
ATOM 1658 N N . GLU A 1 206 ? -9.049 2.345 7.466 1.00 96.38 206 GLU A N 1
ATOM 1659 C CA . GLU A 1 206 ? -9.047 3.182 8.670 1.00 96.38 206 GLU A CA 1
ATOM 1660 C C . GLU A 1 206 ? -10.466 3.544 9.124 1.00 96.38 206 GLU A C 1
ATOM 1662 O O . GLU A 1 206 ? -10.759 3.491 10.322 1.00 96.38 206 GLU A O 1
ATOM 1667 N N . GLU A 1 207 ? -11.357 3.863 8.186 1.00 97.19 207 GLU A N 1
ATOM 1668 C CA . GLU A 1 207 ? -12.767 4.110 8.480 1.00 97.19 207 GLU A CA 1
ATOM 1669 C C . GLU A 1 207 ? -13.430 2.869 9.083 1.00 97.19 207 GLU A C 1
ATOM 1671 O O . GLU A 1 207 ? -14.045 2.960 10.148 1.00 97.19 207 GLU A O 1
ATOM 1676 N N . SER A 1 208 ? -13.229 1.695 8.477 1.00 96.88 208 SER A N 1
ATOM 1677 C CA . SER A 1 208 ? -13.779 0.443 9.007 1.00 96.88 208 SER A CA 1
ATOM 1678 C C . SER A 1 208 ? -13.273 0.131 10.425 1.00 96.88 208 SER A C 1
ATOM 1680 O O . SER A 1 208 ? -14.061 -0.208 11.310 1.00 96.88 208 SER A O 1
ATOM 1682 N N . HIS A 1 209 ? -11.977 0.335 10.694 1.00 96.56 209 HIS A N 1
ATOM 1683 C CA . HIS A 1 209 ? -11.402 0.203 12.032 1.00 96.56 209 HIS A CA 1
ATOM 1684 C C . HIS A 1 209 ? -12.020 1.189 13.026 1.00 96.56 209 HIS A C 1
ATOM 1686 O O . HIS A 1 209 ? -12.321 0.811 14.160 1.00 96.56 209 HIS A O 1
ATOM 1692 N N . LYS A 1 210 ? -12.224 2.446 12.619 1.00 97.06 210 LYS A N 1
ATOM 1693 C CA . LYS A 1 210 ? -12.831 3.471 13.472 1.00 97.06 210 LYS A CA 1
ATOM 1694 C C . LYS A 1 210 ? -14.263 3.107 13.844 1.00 97.06 210 LYS A C 1
ATOM 1696 O O . LYS A 1 210 ? -14.615 3.213 15.016 1.00 97.06 210 LYS A O 1
ATOM 1701 N N . LEU A 1 211 ? -15.064 2.657 12.881 1.00 97.38 211 LEU A N 1
ATOM 1702 C CA . LEU A 1 211 ? -16.442 2.225 13.121 1.00 97.38 211 LEU A CA 1
ATOM 1703 C C . LEU A 1 211 ? -16.488 1.037 14.086 1.00 97.38 211 LEU A C 1
ATOM 1705 O O . LEU A 1 211 ? -17.196 1.101 15.091 1.00 97.38 211 LEU A O 1
ATOM 1709 N N . LYS A 1 212 ? -15.658 0.014 13.846 1.00 96.00 212 LYS A N 1
ATOM 1710 C CA . LYS A 1 212 ? -15.534 -1.154 14.730 1.00 96.00 212 LYS A CA 1
ATOM 1711 C C . LYS A 1 212 ? -15.149 -0.752 16.155 1.00 96.00 212 LYS A C 1
ATOM 1713 O O . LYS A 1 212 ? -15.747 -1.217 17.119 1.00 96.00 212 LYS A O 1
ATOM 1718 N N . TRP A 1 213 ? -14.167 0.136 16.314 1.00 97.25 213 TRP A N 1
ATOM 1719 C CA . TRP A 1 213 ? -13.781 0.639 17.633 1.00 97.25 213 TRP A CA 1
ATOM 1720 C C . TRP A 1 213 ? -14.919 1.413 18.312 1.00 97.25 213 TRP A C 1
ATOM 1722 O O . TRP A 1 213 ? -15.203 1.180 19.485 1.00 97.25 213 TRP A O 1
ATOM 1732 N N . GLN A 1 214 ? -15.603 2.299 17.585 1.00 97.19 214 GLN A N 1
ATOM 1733 C CA . GLN A 1 214 ? -16.724 3.074 18.122 1.00 97.19 214 GLN A CA 1
ATOM 1734 C C . GLN A 1 214 ? -17.879 2.187 18.593 1.00 97.19 214 GLN A C 1
ATOM 1736 O O . GLN A 1 214 ? -18.486 2.487 19.621 1.00 97.19 214 GLN A O 1
ATOM 1741 N N . GLU A 1 215 ? -18.181 1.115 17.864 1.00 97.31 215 GLU A N 1
ATOM 1742 C CA . GLU A 1 215 ? -19.166 0.109 18.262 1.00 97.31 215 GLU A CA 1
ATOM 1743 C C . GLU A 1 215 ? -18.764 -0.558 19.580 1.00 97.31 215 GLU A C 1
ATOM 1745 O O . GLU A 1 215 ? -19.501 -0.465 20.560 1.00 97.31 215 GLU A O 1
ATOM 1750 N N . ARG A 1 216 ? -17.534 -1.073 19.680 1.00 96.75 216 ARG A N 1
ATOM 1751 C CA . ARG A 1 216 ? -17.057 -1.701 20.922 1.00 96.75 216 ARG A CA 1
ATOM 1752 C C . ARG A 1 216 ? -16.985 -0.733 22.101 1.00 96.75 216 ARG A C 1
ATOM 1754 O O . ARG A 1 216 ? -17.243 -1.125 23.232 1.00 96.75 216 ARG A O 1
ATOM 1761 N N . VAL A 1 217 ? -16.707 0.551 21.877 1.00 97.44 217 VAL A N 1
ATOM 1762 C CA . VAL A 1 217 ? -16.790 1.565 22.944 1.00 97.44 217 VAL A CA 1
ATOM 1763 C C . VAL A 1 217 ? -18.233 1.768 23.421 1.00 97.44 217 VAL A C 1
ATOM 1765 O O . VAL A 1 217 ? -18.447 1.999 24.612 1.00 97.44 217 VAL A O 1
ATOM 1768 N N . LYS A 1 218 ? -19.235 1.694 22.534 1.00 97.31 218 LYS A N 1
ATOM 1769 C CA . LYS A 1 218 ? -20.650 1.750 22.941 1.00 97.31 218 LYS A CA 1
ATOM 1770 C C . LYS A 1 218 ? -21.026 0.527 23.772 1.00 97.31 218 LYS A C 1
ATOM 1772 O O . LYS A 1 218 ? -21.617 0.704 24.837 1.00 97.31 218 LYS A O 1
ATOM 1777 N N . ASP A 1 219 ? -20.624 -0.662 23.333 1.00 97.44 219 ASP A N 1
ATOM 1778 C CA . ASP A 1 219 ? -20.873 -1.913 24.056 1.00 97.44 219 ASP A CA 1
ATOM 1779 C C . ASP A 1 219 ? -20.231 -1.872 25.443 1.00 97.44 219 ASP A C 1
ATOM 1781 O O . ASP A 1 219 ? -20.890 -2.130 26.447 1.00 97.44 219 ASP A O 1
ATOM 1785 N N . TRP A 1 220 ? -18.978 -1.416 25.525 1.00 97.94 220 TRP A N 1
ATOM 1786 C CA . TRP A 1 220 ? -18.281 -1.228 26.793 1.00 97.94 220 TRP A CA 1
ATOM 1787 C C . TRP A 1 220 ? -19.053 -0.299 27.734 1.00 97.94 220 TRP A C 1
ATOM 1789 O O . TRP A 1 220 ? -19.275 -0.645 28.891 1.00 97.94 220 TRP A O 1
ATOM 1799 N N . LYS A 1 221 ? -19.525 0.859 27.248 1.00 97.31 221 LYS A N 1
ATOM 1800 C CA . LYS A 1 221 ? -20.321 1.794 28.067 1.00 97.31 221 LYS A CA 1
ATOM 1801 C C . LYS A 1 221 ? -21.595 1.142 28.601 1.00 97.31 221 LYS A C 1
ATOM 1803 O O . LYS A 1 221 ? -21.967 1.390 29.748 1.00 97.31 221 LYS A O 1
ATOM 1808 N N . LEU A 1 222 ? -22.263 0.327 27.784 1.00 97.50 222 LEU A N 1
ATOM 1809 C CA . LEU A 1 222 ? -23.460 -0.403 28.191 1.00 97.50 222 LEU A CA 1
ATOM 1810 C C . LEU A 1 222 ? -23.139 -1.454 29.261 1.00 97.50 222 LEU A C 1
ATOM 1812 O O . LEU A 1 222 ? -23.826 -1.504 30.281 1.00 97.50 222 LEU A O 1
ATOM 1816 N N . ILE A 1 223 ? -22.073 -2.233 29.065 1.00 96.38 223 ILE A N 1
ATOM 1817 C CA . ILE A 1 223 ? -21.597 -3.238 30.022 1.00 96.38 223 ILE A CA 1
ATOM 1818 C C . ILE A 1 223 ? -21.266 -2.578 31.365 1.00 96.38 223 ILE A C 1
ATOM 1820 O O . ILE A 1 223 ? -21.791 -2.996 32.395 1.00 96.38 223 ILE A O 1
ATOM 1824 N N . GLN A 1 224 ? -20.486 -1.490 31.366 1.00 96.38 224 GLN A N 1
ATOM 1825 C CA . GLN A 1 224 ? -20.134 -0.780 32.601 1.00 96.38 224 GLN A CA 1
ATOM 1826 C C . GLN A 1 224 ? -21.364 -0.207 33.311 1.00 96.38 224 GLN A C 1
ATOM 1828 O O . GLN A 1 224 ? -21.495 -0.334 34.528 1.00 96.38 224 GLN A O 1
ATOM 1833 N N . LYS A 1 225 ? -22.305 0.384 32.562 1.00 96.69 225 LYS A N 1
ATOM 1834 C CA . LYS A 1 225 ? -23.570 0.871 33.125 1.00 96.69 225 LYS A CA 1
ATOM 1835 C C . LYS A 1 225 ? -24.344 -0.261 33.805 1.00 96.69 225 LYS A C 1
ATOM 1837 O O . LYS A 1 225 ? -24.800 -0.090 34.934 1.00 96.69 225 LYS A O 1
ATOM 1842 N N . ASN A 1 226 ? -24.500 -1.395 33.127 1.00 96.44 226 ASN A N 1
ATOM 1843 C CA . ASN A 1 226 ? -25.242 -2.538 33.655 1.00 96.44 226 ASN A CA 1
ATOM 1844 C C . ASN A 1 226 ? -24.561 -3.123 34.893 1.00 96.44 226 ASN A C 1
ATOM 1846 O O . ASN A 1 226 ? -25.247 -3.420 35.867 1.00 96.44 226 ASN A O 1
ATOM 1850 N N . ARG A 1 227 ? -23.226 -3.195 34.896 1.00 94.50 227 ARG A N 1
ATOM 1851 C CA . ARG A 1 227 ? -22.439 -3.623 36.053 1.00 94.50 227 ARG A CA 1
ATOM 1852 C C . ARG A 1 227 ? -22.681 -2.728 37.266 1.00 94.50 227 ARG A C 1
ATOM 1854 O O . ARG A 1 227 ? -22.997 -3.235 38.333 1.00 94.50 227 ARG A O 1
ATOM 1861 N N . VAL A 1 228 ? -22.615 -1.405 37.099 1.00 95.44 228 VAL A N 1
ATOM 1862 C CA . VAL A 1 228 ? -22.885 -0.455 38.194 1.00 95.44 228 VAL A CA 1
ATOM 1863 C C . VAL A 1 228 ? -24.317 -0.595 38.716 1.00 95.44 228 VAL A C 1
ATOM 1865 O O . VAL A 1 228 ? -24.524 -0.619 39.927 1.00 95.44 228 VAL A O 1
ATOM 1868 N N . ILE A 1 229 ? -25.308 -0.728 37.826 1.00 97.00 229 ILE A N 1
ATOM 1869 C CA . ILE A 1 229 ? -26.708 -0.949 38.224 1.00 97.00 229 ILE A CA 1
ATOM 1870 C C . ILE A 1 229 ? -26.851 -2.253 39.011 1.00 97.00 229 ILE A C 1
ATOM 1872 O O . ILE A 1 229 ? -27.550 -2.275 40.022 1.00 97.00 229 ILE A O 1
ATOM 1876 N N . GLN A 1 230 ? -26.208 -3.328 38.560 1.00 96.56 230 GLN A N 1
ATOM 1877 C CA . GLN A 1 230 ? -26.268 -4.627 39.216 1.00 96.56 230 GLN A CA 1
ATOM 1878 C C . GLN A 1 230 ? -25.615 -4.581 40.601 1.00 96.56 230 GLN A C 1
ATOM 1880 O O . GLN A 1 230 ? -26.259 -4.949 41.579 1.00 96.56 230 GLN A O 1
ATOM 1885 N N . SER A 1 231 ? -24.409 -4.017 40.715 1.00 95.44 231 SER A N 1
ATOM 1886 C CA . SER A 1 231 ? -23.736 -3.832 42.006 1.00 95.44 231 SER A CA 1
ATOM 1887 C C . SER A 1 231 ? -24.545 -2.953 42.963 1.00 95.44 231 SER A C 1
ATOM 1889 O O . SER A 1 231 ? -24.588 -3.223 44.158 1.00 95.44 231 SER A O 1
ATOM 1891 N N . PHE A 1 232 ? -25.239 -1.927 42.459 1.00 96.50 232 PHE A N 1
ATOM 1892 C CA . PHE A 1 232 ? -26.136 -1.117 43.283 1.00 96.50 232 PHE A CA 1
ATOM 1893 C C . PHE A 1 232 ? -27.361 -1.907 43.761 1.00 96.50 232 PHE A C 1
ATOM 1895 O O . PHE A 1 232 ? -27.757 -1.775 44.914 1.00 96.50 232 PHE A O 1
ATOM 1902 N N . ARG A 1 233 ? -27.964 -2.743 42.905 1.00 96.25 233 ARG A N 1
ATOM 1903 C CA . ARG A 1 233 ? -29.079 -3.619 43.305 1.00 96.25 233 ARG A CA 1
ATOM 1904 C C . ARG A 1 233 ? -28.648 -4.621 44.370 1.00 96.25 233 ARG A C 1
ATOM 1906 O O . ARG A 1 233 ? -29.381 -4.808 45.332 1.00 96.25 233 ARG A O 1
ATOM 1913 N N . GLU A 1 234 ? -27.475 -5.223 44.207 1.00 96.38 234 GLU A N 1
ATOM 1914 C CA . GLU A 1 234 ? -26.884 -6.144 45.184 1.00 96.38 234 GLU A CA 1
ATOM 1915 C C . GLU A 1 234 ? -26.606 -5.442 46.514 1.00 96.38 234 GLU A C 1
ATOM 1917 O O . GLU A 1 234 ? -26.976 -5.957 47.562 1.00 96.38 234 GLU A O 1
ATOM 1922 N N . PHE A 1 235 ? -26.050 -4.229 46.470 1.00 95.81 235 PHE A N 1
ATOM 1923 C CA . PHE A 1 235 ? -25.852 -3.396 47.654 1.00 95.81 235 PHE A CA 1
ATOM 1924 C C . PHE A 1 235 ? -27.175 -3.052 48.353 1.00 95.81 235 PHE A C 1
ATOM 1926 O O . PHE A 1 235 ? -27.298 -3.224 49.558 1.00 95.81 235 PHE A O 1
ATOM 1933 N N . MET A 1 236 ? -28.199 -2.621 47.610 1.00 94.56 236 MET A N 1
ATOM 1934 C CA . MET A 1 236 ? -29.516 -2.305 48.180 1.00 94.56 236 MET A CA 1
ATOM 1935 C C . MET A 1 236 ? -30.236 -3.532 48.747 1.00 94.56 236 MET A C 1
ATOM 1937 O O . MET A 1 236 ? -31.094 -3.381 49.613 1.00 94.56 236 MET A O 1
ATOM 1941 N N . ALA A 1 237 ? -29.928 -4.726 48.242 1.00 93.81 237 ALA A N 1
ATOM 1942 C CA . ALA A 1 237 ? -30.450 -5.991 48.743 1.00 93.81 237 ALA A CA 1
ATOM 1943 C C . ALA A 1 237 ? -29.621 -6.566 49.904 1.00 93.81 237 ALA A C 1
ATOM 1945 O O . ALA A 1 237 ? -29.991 -7.616 50.428 1.00 93.81 237 ALA A O 1
ATOM 1946 N N . SER A 1 238 ? -28.515 -5.922 50.300 1.00 94.31 238 SER A N 1
ATOM 1947 C CA . SER A 1 238 ? -27.689 -6.411 51.400 1.00 94.31 238 SER A CA 1
ATOM 1948 C C . SER A 1 238 ? -28.442 -6.316 52.726 1.00 94.31 238 SER A C 1
ATOM 1950 O O . SER A 1 238 ? -29.251 -5.409 52.950 1.00 94.31 238 SER A O 1
ATOM 1952 N N . GLU A 1 239 ? -28.168 -7.266 53.618 1.00 88.44 239 GLU A N 1
ATOM 1953 C CA . GLU A 1 239 ? -28.819 -7.334 54.927 1.00 88.44 239 GLU A CA 1
ATOM 1954 C C . GLU A 1 239 ? -28.537 -6.073 55.752 1.00 88.44 239 GLU A C 1
ATOM 1956 O O . GLU A 1 239 ? -29.415 -5.609 56.473 1.00 88.44 239 GLU A O 1
ATOM 1961 N N . GLU A 1 240 ? -27.357 -5.457 55.601 1.00 89.75 240 GLU A N 1
ATOM 1962 C CA . GLU A 1 240 ? -27.044 -4.216 56.316 1.00 89.75 240 GLU A CA 1
ATOM 1963 C C . GLU A 1 240 ? -27.975 -3.060 55.931 1.00 89.75 240 GLU A C 1
ATOM 1965 O O . GLU A 1 240 ? -28.240 -2.194 56.766 1.00 89.75 240 GLU A O 1
ATOM 1970 N N . ILE A 1 241 ? -28.464 -3.041 54.685 1.00 90.81 241 ILE A N 1
ATOM 1971 C CA . ILE A 1 241 ? -29.363 -2.003 54.171 1.00 90.81 241 ILE A CA 1
ATOM 1972 C C . ILE A 1 241 ? -30.833 -2.374 54.393 1.00 90.81 241 ILE A C 1
ATOM 1974 O O . ILE A 1 241 ? -31.608 -1.522 54.827 1.00 90.81 241 ILE A O 1
ATOM 1978 N N . GLN A 1 242 ? -31.228 -3.620 54.114 1.00 90.06 242 GLN A N 1
ATOM 1979 C CA . GLN A 1 242 ? -32.617 -4.076 54.262 1.00 90.06 242 GLN A CA 1
ATOM 1980 C C . GLN A 1 242 ? -33.029 -4.251 55.728 1.00 90.06 242 GLN A C 1
ATOM 1982 O O . GLN A 1 242 ? -34.127 -3.848 56.106 1.00 90.06 242 GLN A O 1
ATOM 1987 N N . ASN A 1 243 ? -32.146 -4.803 56.564 1.00 87.06 243 ASN A N 1
ATOM 1988 C CA . ASN A 1 243 ? -32.394 -5.070 57.981 1.00 87.06 243 ASN A CA 1
ATOM 1989 C C . ASN A 1 243 ? -31.237 -4.535 58.845 1.00 87.06 243 ASN A C 1
ATOM 1991 O O . ASN A 1 243 ? -30.471 -5.318 59.420 1.00 87.06 243 ASN A O 1
ATOM 1995 N N . PRO A 1 244 ? -31.099 -3.202 58.984 1.00 91.50 244 PRO A N 1
ATOM 1996 C CA . PRO A 1 244 ? -29.976 -2.616 59.700 1.00 91.50 244 PRO A CA 1
ATOM 1997 C C . PRO A 1 244 ? -29.872 -3.158 61.138 1.00 91.50 244 PRO A C 1
ATOM 1999 O O . PRO A 1 244 ? -30.834 -3.034 61.909 1.00 91.50 244 PRO A O 1
ATOM 2002 N N . PRO A 1 245 ? -28.710 -3.700 61.556 1.00 88.62 245 PRO A N 1
ATOM 2003 C CA . PRO A 1 245 ? -28.556 -4.323 62.873 1.00 88.62 245 PRO A CA 1
ATOM 2004 C C . PRO A 1 245 ? -28.883 -3.385 64.037 1.00 88.62 245 PRO A C 1
ATOM 2006 O O . PRO A 1 245 ? -29.437 -3.819 65.046 1.00 88.62 245 PRO A O 1
ATOM 2009 N N . ALA A 1 246 ? -28.589 -2.090 63.888 1.00 89.62 246 ALA A N 1
ATOM 2010 C CA . ALA A 1 246 ? -28.917 -1.074 64.883 1.00 89.62 246 ALA A CA 1
ATOM 2011 C C . ALA A 1 246 ? -30.434 -0.940 65.078 1.00 89.62 246 ALA A C 1
ATOM 2013 O O . ALA A 1 246 ? -30.908 -0.982 66.207 1.00 89.62 246 ALA A O 1
ATOM 2014 N N . VAL A 1 247 ? -31.206 -0.869 63.988 1.00 89.06 247 VAL A N 1
ATOM 2015 C CA . VAL A 1 247 ? -32.675 -0.783 64.054 1.00 89.06 247 VAL A CA 1
ATOM 2016 C C . VAL A 1 247 ? -33.253 -2.048 64.677 1.00 89.06 247 VAL A C 1
ATOM 2018 O O . VAL A 1 247 ? -34.148 -1.967 65.513 1.00 89.06 247 VAL A O 1
ATOM 2021 N N . LYS A 1 248 ? -32.716 -3.217 64.317 1.00 88.94 248 LYS A N 1
ATOM 2022 C CA . LYS A 1 248 ? -33.138 -4.491 64.905 1.00 88.94 248 LYS A CA 1
ATOM 2023 C C . LYS A 1 248 ? -32.869 -4.543 66.413 1.00 88.94 248 LYS A C 1
ATOM 2025 O O . LYS A 1 248 ? -33.762 -4.905 67.170 1.00 88.94 248 LYS A O 1
ATOM 2030 N N . THR A 1 249 ? -31.681 -4.117 66.842 1.00 90.75 249 THR A N 1
ATOM 2031 C CA . THR A 1 249 ? -31.295 -4.071 68.263 1.00 90.75 249 THR A CA 1
ATOM 2032 C C . THR A 1 249 ? -32.179 -3.103 69.051 1.00 90.75 249 THR A C 1
ATOM 2034 O O . THR A 1 249 ? -32.688 -3.457 70.112 1.00 90.75 249 THR A O 1
ATOM 2037 N N . GLU A 1 250 ? -32.423 -1.905 68.517 1.00 91.81 250 GLU A N 1
ATOM 2038 C CA . GLU A 1 250 ? -33.317 -0.929 69.148 1.00 91.81 250 GLU A CA 1
ATOM 2039 C C . GLU A 1 250 ? -34.759 -1.434 69.221 1.00 91.81 250 GLU A C 1
ATOM 2041 O O . GLU A 1 250 ? -35.417 -1.280 70.246 1.00 91.81 250 GLU A O 1
ATOM 2046 N N . MET A 1 251 ? -35.250 -2.103 68.175 1.00 90.50 251 MET A N 1
ATOM 2047 C CA . MET A 1 251 ? -36.591 -2.687 68.179 1.00 90.50 251 MET A CA 1
ATOM 2048 C C . MET A 1 251 ? -36.720 -3.811 69.217 1.00 90.50 251 MET A C 1
ATOM 2050 O O . MET A 1 251 ? -37.724 -3.884 69.923 1.00 90.50 251 MET A O 1
ATOM 2054 N N . GLU A 1 252 ? -35.699 -4.659 69.362 1.00 93.12 252 GLU A N 1
ATOM 2055 C CA . GLU A 1 252 ? -35.646 -5.685 70.410 1.00 93.12 252 GLU A CA 1
ATOM 2056 C C . GLU A 1 252 ? -35.622 -5.075 71.821 1.00 93.12 252 GLU A C 1
ATOM 2058 O O . GLU A 1 252 ? -36.290 -5.592 72.721 1.00 93.12 252 GLU A O 1
ATOM 2063 N N . ASN A 1 253 ? -34.895 -3.971 72.021 1.00 93.50 253 ASN A N 1
ATOM 2064 C CA . ASN A 1 253 ? -34.881 -3.236 73.288 1.00 93.50 253 ASN A CA 1
ATOM 2065 C C . ASN A 1 253 ? -36.258 -2.633 73.600 1.00 93.50 253 ASN A C 1
ATOM 2067 O O . ASN A 1 253 ? -36.787 -2.856 74.688 1.00 93.50 253 ASN A O 1
ATOM 2071 N N . LEU A 1 254 ? -36.881 -1.969 72.623 1.00 93.50 254 LEU A N 1
ATOM 2072 C CA . LEU A 1 254 ? -38.228 -1.401 72.740 1.00 93.50 254 LEU A CA 1
ATOM 2073 C C . LEU A 1 254 ? -39.273 -2.456 73.110 1.00 93.50 254 LEU A C 1
ATOM 2075 O O . LEU A 1 254 ? -40.108 -2.224 73.983 1.00 93.50 254 LEU A O 1
ATOM 2079 N N . ILE A 1 255 ? -39.221 -3.630 72.469 1.00 93.88 255 ILE A N 1
ATOM 2080 C CA . ILE A 1 255 ? -40.116 -4.744 72.796 1.00 93.88 255 ILE A CA 1
ATOM 2081 C C . ILE A 1 255 ? -39.918 -5.152 74.254 1.00 93.88 255 ILE A C 1
ATOM 2083 O O . ILE A 1 255 ? -40.901 -5.202 74.985 1.00 93.88 255 ILE A O 1
ATOM 2087 N N . LYS A 1 256 ? -38.674 -5.382 74.700 1.00 93.94 256 LYS A N 1
ATOM 2088 C CA . LYS A 1 256 ? -38.378 -5.766 76.094 1.00 93.94 256 LYS A CA 1
ATOM 2089 C C . LYS A 1 256 ? -38.910 -4.745 77.099 1.00 93.94 256 LYS A C 1
ATOM 2091 O O . LYS A 1 256 ? -39.549 -5.133 78.076 1.00 93.94 256 LYS A O 1
ATOM 2096 N N . GLU A 1 257 ? -38.672 -3.458 76.860 1.00 94.12 257 GLU A N 1
ATOM 2097 C CA . GLU A 1 257 ? -39.166 -2.378 77.720 1.00 94.12 257 GLU A CA 1
ATOM 2098 C C . GLU A 1 257 ? -40.697 -2.364 77.789 1.00 94.12 257 GLU A C 1
ATOM 2100 O O . GLU A 1 257 ? -41.278 -2.271 78.874 1.00 94.12 257 GLU A O 1
ATOM 2105 N N . GLN A 1 258 ? -41.361 -2.527 76.643 1.00 92.06 258 GLN A N 1
ATOM 2106 C CA . GLN A 1 258 ? -42.815 -2.568 76.571 1.00 92.06 258 GLN A CA 1
ATOM 2107 C C . GLN A 1 258 ? -43.395 -3.777 77.316 1.00 92.06 258 GLN A C 1
ATOM 2109 O O . GLN A 1 258 ? -44.414 -3.633 77.999 1.00 92.06 258 GLN A O 1
ATOM 2114 N N . THR A 1 259 ? -42.753 -4.948 77.241 1.00 93.62 259 THR A N 1
ATOM 2115 C CA . THR A 1 259 ? -43.176 -6.137 77.995 1.00 93.62 259 THR A CA 1
ATOM 2116 C C . THR A 1 259 ? -43.123 -5.866 79.495 1.00 93.62 259 THR A C 1
ATOM 2118 O O . THR A 1 259 ? -44.130 -6.058 80.178 1.00 93.62 259 THR A O 1
ATOM 2121 N N . VAL A 1 260 ? -42.014 -5.307 79.993 1.00 93.69 260 VAL A N 1
ATOM 2122 C CA . VAL A 1 260 ? -41.844 -4.950 81.415 1.00 93.69 260 VAL A CA 1
ATOM 2123 C C . VAL A 1 260 ? -42.911 -3.950 81.874 1.00 93.69 260 VAL A C 1
ATOM 2125 O O . VAL A 1 260 ? -43.510 -4.105 82.942 1.00 93.69 260 VAL A O 1
ATOM 2128 N N . LEU A 1 261 ? -43.199 -2.924 81.068 1.00 92.25 261 LEU A N 1
ATOM 2129 C CA . LEU A 1 261 ? -44.260 -1.959 81.371 1.00 92.25 261 LEU A CA 1
ATOM 2130 C C . LEU A 1 261 ? -45.649 -2.610 81.397 1.00 92.25 261 LEU A C 1
ATOM 2132 O O . LEU A 1 261 ? -46.480 -2.246 82.236 1.00 92.25 261 LEU A O 1
ATOM 2136 N N . SER A 1 262 ? -45.911 -3.563 80.500 1.00 89.19 262 SER A N 1
ATOM 2137 C CA . SER A 1 262 ? -47.188 -4.278 80.437 1.00 89.19 262 SER A CA 1
ATOM 2138 C C . SER A 1 262 ? -47.410 -5.179 81.654 1.00 89.19 262 SER A C 1
ATOM 2140 O O . SER A 1 262 ? -48.482 -5.123 82.255 1.00 89.19 262 SER A O 1
ATOM 2142 N N . GLU A 1 263 ? -46.383 -5.912 82.091 1.00 91.31 263 GLU A N 1
ATOM 2143 C CA . GLU A 1 263 ? -46.414 -6.745 83.297 1.00 91.31 263 GLU A CA 1
ATOM 2144 C C . GLU A 1 263 ? -46.664 -5.890 84.540 1.00 91.31 263 GLU A C 1
ATOM 2146 O O . GLU A 1 263 ? -47.516 -6.211 85.371 1.00 91.31 263 GLU A O 1
ATOM 2151 N N . ARG A 1 264 ? -45.990 -4.736 84.631 1.00 87.88 264 ARG A N 1
ATOM 2152 C CA . ARG A 1 264 ? -46.183 -3.788 85.732 1.00 87.88 264 ARG A CA 1
ATOM 2153 C C . ARG A 1 264 ? -47.606 -3.227 85.764 1.00 87.88 264 ARG A C 1
ATOM 2155 O O . ARG A 1 264 ? -48.184 -3.117 86.843 1.00 87.88 264 ARG A O 1
ATOM 2162 N N . ARG A 1 265 ? -48.198 -2.906 84.605 1.00 87.94 265 ARG A N 1
ATOM 2163 C CA . ARG A 1 265 ? -49.616 -2.505 84.514 1.00 87.94 265 ARG A CA 1
ATOM 2164 C C . ARG A 1 265 ? -50.550 -3.625 84.953 1.00 87.94 265 ARG A C 1
ATOM 2166 O O . ARG A 1 265 ? -51.489 -3.350 85.693 1.00 87.94 265 ARG A O 1
ATOM 2173 N N . LEU A 1 266 ? -50.292 -4.860 84.527 1.00 86.94 266 LEU A N 1
ATOM 2174 C CA . LEU A 1 266 ? -51.105 -6.015 84.907 1.00 86.94 266 LEU A CA 1
ATOM 2175 C C . LEU A 1 266 ? -51.087 -6.232 86.427 1.00 86.94 266 LEU A C 1
ATOM 2177 O O . LEU A 1 266 ? -52.139 -6.423 87.029 1.00 86.94 266 LEU A O 1
ATOM 2181 N N . GLY A 1 267 ? -49.910 -6.121 87.049 1.00 84.50 267 GLY A N 1
ATOM 2182 C CA . GLY A 1 267 ? -49.758 -6.227 88.500 1.00 84.50 267 GLY A CA 1
ATOM 2183 C C . GLY A 1 267 ? -50.522 -5.140 89.261 1.00 84.50 267 GLY A C 1
ATOM 2184 O O . GLY A 1 267 ? -51.184 -5.441 90.250 1.00 84.50 267 GLY A O 1
ATOM 2185 N N . VAL A 1 268 ? -50.502 -3.891 88.777 1.00 83.06 268 VAL A N 1
ATOM 2186 C CA . VAL A 1 268 ? -51.304 -2.799 89.364 1.00 83.06 268 VAL A CA 1
ATOM 2187 C C . VAL A 1 268 ? -52.802 -3.068 89.211 1.00 83.06 268 VAL A C 1
ATOM 2189 O O . VAL A 1 268 ? -53.548 -2.894 90.167 1.00 83.06 268 VAL A O 1
ATOM 2192 N N . LEU A 1 269 ? -53.251 -3.538 88.045 1.00 78.50 269 LEU A N 1
ATOM 2193 C CA . LEU A 1 269 ? -54.662 -3.861 87.806 1.00 78.50 269 LEU A CA 1
ATOM 2194 C C . LEU A 1 269 ? -55.165 -5.011 88.692 1.00 78.50 269 LEU A C 1
ATOM 2196 O O . LEU A 1 269 ? -56.317 -4.990 89.106 1.00 78.50 269 LEU A O 1
ATOM 2200 N N . GLN A 1 270 ? -54.303 -5.968 89.044 1.00 73.38 270 GLN A N 1
ATOM 2201 C CA . GLN A 1 270 ? -54.620 -7.045 89.993 1.00 73.38 270 GLN A CA 1
ATOM 2202 C C . GLN A 1 270 ? -54.734 -6.578 91.454 1.00 73.38 270 GLN A C 1
ATOM 2204 O O . GLN A 1 270 ? -55.276 -7.311 92.271 1.00 73.38 270 GLN A O 1
ATOM 2209 N N . HIS A 1 271 ? -54.229 -5.387 91.793 1.00 63.56 271 HIS A N 1
ATOM 2210 C CA . HIS A 1 271 ? -54.315 -4.802 93.140 1.00 63.56 271 HIS A CA 1
ATOM 2211 C C . HIS A 1 271 ? -55.433 -3.749 93.271 1.00 63.56 271 HIS A C 1
ATOM 2213 O O . HIS A 1 271 ? -55.605 -3.170 94.342 1.00 63.56 271 HIS A O 1
ATOM 2219 N N . VAL A 1 272 ? -56.160 -3.463 92.185 1.00 58.66 272 VAL A N 1
ATOM 2220 C CA . VAL A 1 272 ? -57.223 -2.439 92.114 1.00 58.66 272 VAL A CA 1
ATOM 2221 C C . VAL A 1 272 ? -58.606 -3.063 91.821 1.00 58.66 272 VAL A C 1
ATOM 2223 O O . VAL A 1 272 ? -59.592 -2.342 91.691 1.00 58.66 272 VAL A O 1
ATOM 2226 N N . GLY A 1 273 ? -58.704 -4.397 91.765 1.00 50.00 273 GLY A N 1
ATOM 2227 C CA . GLY A 1 273 ? -59.965 -5.156 91.795 1.00 50.00 273 GLY A CA 1
ATOM 2228 C C . GLY A 1 273 ? -60.119 -5.900 93.112 1.00 50.00 273 GLY A C 1
ATOM 2229 O O . GLY A 1 273 ? -61.273 -6.005 93.578 1.00 50.00 273 GLY A O 1
#

InterPro domains:
  IPR028089 Domain of unknown function DUF4455 [PF14643] (44-272)

Organism: NCBI:txid321398

Radius of gy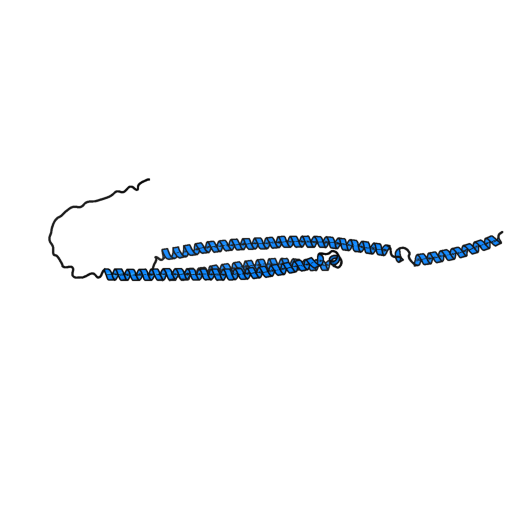ration: 50.94 Å; chains: 1; bounding box: 107×25×185 Å

Foldseek 3Di:
DDDDDDDDDDDDDDDDDDDDDDDDDPPDDDPPVVVVVVVVVLLVVLVVQLVVLVVVLVVLLVVLVVVLVVVLVVLVVVLVVLLVVLVVVLVVLVVCLPDLVSLLPDDPVRLVVSVVSNVVSLVVNLVSLVVSLVVNVVSLVVSLVSNVVSLVVSLVVSVVSVSDDNVVSVVVSVVVVVVVVVVSVVVVVVSVVVSVVSNVVSVVVNVVSVVSSVVSVVSSVVSVVVVVVVVVVVVCPDCCNVPNVVVVVVVVVVVVVVVVVVVVVVVVVVVVD